Protein AF-A0A7V2V5U8-F1 (afdb_monomer_lite)

Secondary structure (DSSP, 8-state):
-HHHHTT-HHHHHHHHHHHHHHHHHHHT----TTHHHHHS-TTSS---SHHHHHHHHHHHHHHT-S-HHHHHHHHHHHHH-HHHHHHHHHHHHHHHHHHHHHHT-S-TT--TTHHHHHHHHHHHHHHHSSSHIIIIISHHHHIIIIIHHHHHHHHHHHHHHHHTTPPPTTTT-HHHHHHHHHHHHHHHTT-TTHHHHHHHHHHHHHHHHHHHHHHHHHHHH---

Radius of gyration: 20.43 Å; chains: 1; bounding box: 59×42×53 Å

Foldseek 3Di:
DVVVLVVPVLQVVLLVVLLVVQLVVLVVQDADDCLVVLCQFVPRHGDADPVSLVVRLVVCCVPPHQQSLLSSVSNVCSNVDSNVLSNVLSVLLSLQLVLVLLLPDLDPVPNPCSSVSSVVSSVCLVPPDPPCSQCRRHRSNVSLHSNLSSLLSVLCSQLSNLLSVHHRPPPPDPVVVVVSVVSLVSSCSHYVVSNVVSVVVSVVSVVSNVVVVVVVCDVVVDDD

Sequence (224 aa):
MIREFLKNKSIFFVLFCSFFIFLILNINTPIWSDDWAFHVSYKEKKINSIQEVFSSISYFYKNVNGRMVANFIVMIFVYLGKNLFNVFNAIMFVLLGLGVLFFSRDDVRQCKNDWVILVIIFAFLWFFVPVPNQTFFWQCGSVVYLWMATLGLFFLVPFKNLLIGKEILFQDSRVVRSLFLFFGILVGNSHEILAPFIVSFLFFVFIKKEEIYRVGLVLDFGVF

Structure (mmCIF, N/CA/C/O backbone):
data_AF-A0A7V2V5U8-F1
#
_entry.id   AF-A0A7V2V5U8-F1
#
loop_
_atom_site.group_PDB
_atom_site.id
_atom_site.type_symbol
_atom_site.label_atom_id
_atom_site.label_alt_id
_atom_site.label_comp_id
_atom_site.label_asym_id
_atom_site.label_entity_id
_atom_site.label_seq_id
_atom_site.pdbx_PDB_ins_code
_atom_site.Cartn_x
_atom_site.Cartn_y
_atom_site.Cartn_z
_atom_site.occupancy
_atom_site.B_iso_or_equiv
_atom_site.auth_seq_id
_atom_site.auth_comp_id
_atom_site.auth_asym_id
_atom_site.auth_atom_id
_atom_site.pdbx_PDB_model_num
ATOM 1 N N . MET A 1 1 ? -2.830 2.468 21.592 1.00 60.97 1 MET A N 1
ATOM 2 C CA . MET A 1 1 ? -3.046 2.298 20.139 1.00 60.97 1 MET A CA 1
ATOM 3 C C . MET A 1 1 ? -2.009 1.337 19.569 1.00 60.97 1 MET A C 1
ATOM 5 O O . MET A 1 1 ? -2.179 0.148 19.759 1.00 60.97 1 MET A O 1
ATOM 9 N N . ILE A 1 2 ? -0.887 1.806 19.013 1.00 62.44 2 ILE A N 1
ATOM 10 C CA . ILE A 1 2 ? 0.155 0.936 18.434 1.00 62.44 2 ILE A CA 1
ATOM 11 C C . ILE A 1 2 ? 0.812 0.029 19.496 1.00 62.44 2 ILE A C 1
ATOM 13 O O . ILE A 1 2 ? 1.088 -1.130 19.236 1.00 62.44 2 ILE A O 1
ATOM 17 N N . ARG A 1 3 ? 0.998 0.508 20.734 1.00 63.84 3 ARG A N 1
ATOM 18 C CA . ARG A 1 3 ? 1.728 -0.234 21.783 1.00 63.84 3 ARG A CA 1
ATOM 19 C C . ARG A 1 3 ? 1.121 -1.584 22.196 1.00 63.84 3 ARG A C 1
ATOM 21 O O . ARG A 1 3 ? 1.885 -2.465 22.563 1.00 63.84 3 ARG A O 1
ATOM 28 N N . GLU A 1 4 ? -0.202 -1.753 22.188 1.00 68.88 4 GLU A N 1
ATOM 29 C CA . GLU A 1 4 ? -0.834 -3.047 22.526 1.00 68.88 4 GLU A CA 1
ATOM 30 C C . GLU A 1 4 ? -0.784 -4.013 21.346 1.00 68.88 4 GLU A C 1
ATOM 32 O O . GLU A 1 4 ? -0.411 -5.171 21.516 1.00 68.88 4 GLU A O 1
ATOM 37 N N . PHE A 1 5 ? -1.044 -3.503 20.141 1.00 75.50 5 PHE A N 1
ATOM 38 C CA . PHE A 1 5 ? -0.848 -4.231 18.892 1.00 75.50 5 PHE A CA 1
ATOM 39 C C . PHE A 1 5 ? 0.594 -4.759 18.771 1.00 75.50 5 PHE A C 1
ATOM 41 O O . PHE A 1 5 ? 0.803 -5.944 18.527 1.00 75.50 5 PHE A O 1
ATOM 48 N N . LEU A 1 6 ? 1.593 -3.917 19.071 1.00 78.19 6 LEU A N 1
ATOM 49 C CA . LEU A 1 6 ? 3.013 -4.288 19.069 1.00 78.19 6 LEU A CA 1
ATOM 50 C C . LEU A 1 6 ? 3.397 -5.333 20.136 1.00 78.19 6 LEU A C 1
ATOM 52 O O . LEU A 1 6 ? 4.470 -5.922 20.044 1.00 78.19 6 LEU A O 1
ATOM 56 N N . LYS A 1 7 ? 2.559 -5.579 21.150 1.00 81.06 7 LYS A N 1
ATOM 57 C CA . LYS A 1 7 ? 2.813 -6.613 22.171 1.00 81.06 7 LYS A CA 1
ATOM 58 C C . LYS A 1 7 ? 2.240 -7.979 21.787 1.00 81.06 7 LYS A C 1
ATOM 60 O O . LYS A 1 7 ? 2.633 -8.984 22.383 1.00 81.06 7 LYS A O 1
ATOM 65 N N . ASN A 1 8 ? 1.320 -8.044 20.822 1.00 85.00 8 ASN A N 1
ATOM 66 C CA . ASN A 1 8 ? 0.641 -9.285 20.463 1.00 85.00 8 ASN A CA 1
ATOM 67 C C . ASN A 1 8 ? 1.498 -10.132 19.507 1.00 85.00 8 ASN A C 1
ATOM 69 O O . ASN A 1 8 ? 1.444 -9.979 18.288 1.00 85.00 8 ASN A O 1
ATOM 73 N N . LYS A 1 9 ? 2.275 -11.064 20.071 1.00 90.38 9 LYS A N 1
ATOM 74 C CA . LYS A 1 9 ? 3.163 -11.961 19.310 1.00 90.38 9 LYS A CA 1
ATOM 75 C C . LYS A 1 9 ? 2.430 -12.784 18.244 1.00 90.38 9 LYS A C 1
ATOM 77 O O . LYS A 1 9 ? 3.009 -13.039 17.194 1.00 90.38 9 LYS A O 1
ATOM 82 N N . SER A 1 10 ? 1.170 -13.157 18.477 1.00 92.50 10 SER A N 1
ATOM 83 C CA . SER A 1 10 ? 0.381 -13.942 17.518 1.00 92.50 10 SER A CA 1
ATOM 84 C C . SER A 1 10 ? 0.100 -13.163 16.236 1.00 92.5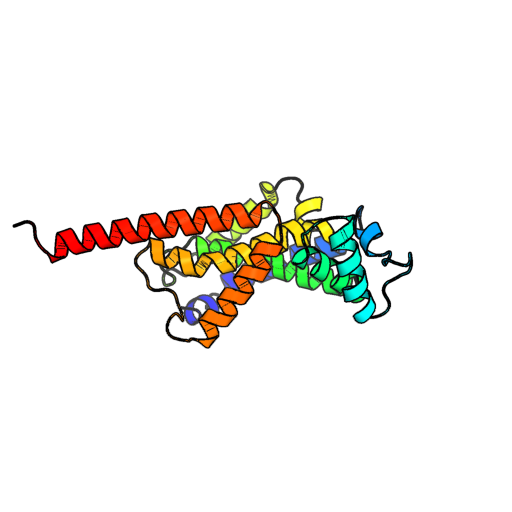0 10 SER A C 1
ATOM 86 O O . SER A 1 10 ? 0.143 -13.737 15.154 1.00 92.50 10 SER A O 1
ATOM 88 N N . ILE A 1 11 ? -0.123 -11.848 16.334 1.00 92.00 11 ILE A N 1
ATOM 89 C CA . ILE A 1 11 ? -0.276 -10.987 15.155 1.00 92.00 11 ILE A CA 1
ATOM 90 C C . ILE A 1 11 ? 1.007 -11.017 14.324 1.00 92.00 11 ILE A C 1
ATOM 92 O O . ILE A 1 11 ? 0.958 -11.318 13.136 1.00 92.00 11 ILE A O 1
ATOM 96 N N . PHE A 1 12 ? 2.161 -10.767 14.950 1.00 93.31 12 PHE A N 1
ATOM 97 C CA . PHE A 1 12 ? 3.446 -10.802 14.246 1.00 93.31 12 PHE A CA 1
ATOM 98 C C . PHE A 1 12 ? 3.730 -12.156 13.620 1.00 93.31 12 PHE A C 1
ATOM 100 O O . PHE A 1 12 ? 4.234 -12.199 12.505 1.00 93.31 12 PHE A O 1
ATOM 107 N N . PHE A 1 13 ? 3.376 -13.244 14.302 1.00 95.38 13 PHE A N 1
ATOM 108 C CA . PHE A 1 13 ? 3.515 -14.586 13.758 1.00 95.38 13 PHE A CA 1
ATOM 109 C C . PHE A 1 13 ? 2.685 -14.767 12.479 1.00 95.38 13 PHE A C 1
ATOM 111 O O . PHE A 1 13 ? 3.229 -15.186 11.462 1.00 95.38 13 PHE A O 1
ATOM 118 N N . VAL A 1 14 ? 1.407 -14.369 12.481 1.00 96.38 14 VAL A N 1
ATOM 119 C CA . VAL A 1 14 ? 0.544 -14.447 11.286 1.00 96.38 14 VAL A CA 1
ATOM 120 C C . VAL A 1 14 ? 1.080 -13.577 10.145 1.00 96.38 14 VAL A C 1
ATOM 122 O O . VAL A 1 14 ? 1.138 -14.038 9.004 1.00 96.38 14 VAL A O 1
ATOM 125 N N . LEU A 1 15 ? 1.511 -12.343 10.433 1.00 96.56 15 LEU A N 1
ATOM 126 C CA . LEU A 1 15 ? 2.090 -11.443 9.426 1.00 96.56 15 LEU A CA 1
ATOM 127 C C . LEU A 1 15 ? 3.392 -12.013 8.850 1.00 96.56 15 LEU A C 1
ATOM 129 O O . LEU A 1 15 ? 3.588 -11.975 7.639 1.00 96.56 15 LEU A O 1
ATOM 133 N N . PHE A 1 16 ? 4.252 -12.575 9.702 1.00 97.44 16 PHE A N 1
ATOM 134 C CA . PHE A 1 16 ? 5.502 -13.217 9.308 1.00 97.44 16 PHE A CA 1
ATOM 135 C C . PHE A 1 16 ? 5.235 -14.435 8.418 1.00 97.44 16 PHE A C 1
ATOM 137 O O . PHE A 1 16 ? 5.773 -14.517 7.318 1.00 97.44 16 PHE A O 1
ATOM 144 N N . CYS A 1 17 ? 4.356 -15.351 8.828 1.00 97.75 17 CYS A N 1
ATOM 145 C CA . CYS A 1 17 ? 3.990 -16.504 8.005 1.00 97.75 17 CYS A CA 1
ATOM 146 C C . CYS A 1 17 ? 3.415 -16.072 6.650 1.00 97.75 17 CYS A C 1
ATOM 148 O O . CYS A 1 17 ? 3.850 -16.576 5.617 1.00 97.75 17 CYS A O 1
ATOM 150 N N . SER A 1 18 ? 2.498 -15.100 6.643 1.00 97.56 18 SER A N 1
ATOM 151 C CA . SER A 1 18 ? 1.889 -14.580 5.411 1.00 97.56 18 SER A CA 1
ATOM 152 C C . SER A 1 18 ? 2.932 -13.940 4.492 1.00 97.56 18 SER A C 1
ATOM 154 O O . SER A 1 18 ? 2.923 -14.192 3.290 1.00 97.56 18 SER A O 1
ATOM 156 N N . PHE A 1 19 ? 3.874 -13.179 5.060 1.00 98.31 19 PHE A N 1
ATOM 157 C CA . PHE A 1 19 ? 4.999 -12.597 4.332 1.00 98.31 19 PHE A CA 1
ATOM 158 C C . PHE A 1 19 ? 5.840 -13.669 3.635 1.00 98.31 19 PHE A C 1
ATOM 160 O O . PHE A 1 19 ? 6.073 -13.577 2.433 1.00 98.31 19 PHE A O 1
ATOM 167 N N . PHE A 1 20 ? 6.290 -14.689 4.372 1.00 98.19 20 PHE A N 1
ATOM 168 C CA . PHE A 1 20 ? 7.193 -15.705 3.828 1.00 98.19 20 PHE A CA 1
ATOM 169 C C . PHE A 1 20 ? 6.505 -16.627 2.823 1.00 98.19 20 PHE A C 1
ATOM 171 O O . PHE A 1 20 ? 7.094 -16.917 1.783 1.00 98.19 20 PHE A O 1
ATOM 178 N N . ILE A 1 21 ? 5.258 -17.037 3.079 1.00 97.19 21 ILE A N 1
ATOM 179 C CA . ILE A 1 21 ? 4.473 -17.831 2.122 1.00 97.19 21 ILE A CA 1
ATOM 180 C C . ILE A 1 21 ? 4.315 -17.053 0.812 1.00 97.19 21 ILE A C 1
ATOM 182 O O . ILE A 1 21 ? 4.621 -17.577 -0.261 1.00 97.19 21 ILE A O 1
ATOM 186 N N . PHE A 1 22 ? 3.908 -15.784 0.896 1.00 97.81 22 PHE A N 1
ATOM 187 C CA . PHE A 1 22 ? 3.761 -14.931 -0.279 1.00 97.81 22 PHE A CA 1
ATOM 188 C C . PHE A 1 22 ? 5.096 -14.718 -1.001 1.00 97.81 22 PHE A C 1
ATOM 190 O O . PHE A 1 22 ? 5.157 -14.821 -2.224 1.00 97.81 22 PHE A O 1
ATOM 197 N N . LEU A 1 23 ? 6.175 -14.446 -0.260 1.00 97.94 23 LEU A N 1
ATOM 198 C CA . LEU A 1 23 ? 7.504 -14.215 -0.822 1.00 97.94 23 LEU A CA 1
ATOM 199 C C . LEU A 1 23 ? 8.003 -15.430 -1.608 1.00 97.94 23 LEU A C 1
ATOM 201 O O . LEU A 1 23 ? 8.475 -15.264 -2.730 1.00 97.94 23 LEU A O 1
ATOM 205 N N . ILE A 1 24 ? 7.870 -16.638 -1.052 1.00 97.44 24 ILE A N 1
ATOM 206 C CA . ILE A 1 24 ? 8.278 -17.880 -1.723 1.00 97.44 24 ILE A CA 1
ATOM 207 C C . ILE A 1 24 ? 7.523 -18.034 -3.045 1.00 97.44 24 ILE A C 1
ATOM 209 O O . ILE A 1 24 ? 8.135 -18.291 -4.079 1.00 97.44 24 ILE A O 1
ATOM 213 N N . LEU A 1 25 ? 6.207 -17.832 -3.045 1.00 95.25 25 LEU A N 1
ATOM 214 C CA . LEU A 1 25 ? 5.395 -17.970 -4.256 1.00 95.25 25 LEU A CA 1
ATOM 215 C C . LEU A 1 25 ? 5.710 -16.888 -5.295 1.00 95.25 25 LEU A C 1
ATOM 217 O O . LEU A 1 25 ? 5.829 -17.177 -6.485 1.00 95.25 25 LEU A O 1
ATOM 221 N N . ASN A 1 26 ? 5.936 -15.657 -4.844 1.00 96.12 26 ASN A N 1
ATOM 222 C CA . ASN A 1 26 ? 6.277 -14.545 -5.719 1.00 96.12 26 ASN A CA 1
ATOM 223 C C . ASN A 1 26 ? 7.681 -14.692 -6.341 1.00 96.12 26 ASN A C 1
ATOM 225 O O . ASN A 1 26 ? 7.870 -14.352 -7.507 1.00 96.12 26 ASN A O 1
ATOM 229 N N . ILE A 1 27 ? 8.656 -15.253 -5.611 1.00 95.88 27 ILE A N 1
ATOM 230 C CA . ILE A 1 27 ? 9.983 -15.601 -6.160 1.00 95.88 27 ILE A CA 1
ATOM 231 C C . ILE A 1 27 ? 9.866 -16.655 -7.262 1.00 95.88 27 ILE A C 1
ATOM 233 O O . ILE A 1 27 ? 10.555 -16.555 -8.274 1.00 95.88 27 ILE A O 1
ATOM 237 N N . ASN A 1 28 ? 8.969 -17.625 -7.092 1.00 93.62 28 ASN A N 1
ATOM 238 C CA . ASN A 1 28 ? 8.706 -18.659 -8.092 1.00 93.62 28 ASN A CA 1
ATOM 239 C C . ASN A 1 28 ? 7.834 -18.175 -9.263 1.00 93.62 28 ASN A C 1
ATOM 241 O O . ASN A 1 28 ? 7.548 -18.955 -10.170 1.00 93.62 28 ASN A O 1
ATOM 245 N N . THR A 1 29 ? 7.417 -16.905 -9.272 1.00 90.69 29 THR A N 1
ATOM 246 C CA . THR A 1 29 ? 6.643 -16.332 -10.374 1.00 90.69 29 THR A CA 1
ATOM 247 C C . THR A 1 29 ? 7.573 -15.607 -11.353 1.00 90.69 29 THR A C 1
ATOM 249 O O . THR A 1 29 ? 8.176 -14.590 -10.986 1.00 90.69 29 THR A O 1
ATOM 252 N N . PRO A 1 30 ? 7.699 -16.096 -12.601 1.00 86.19 30 PRO A N 1
ATOM 253 C CA . PRO A 1 30 ? 8.536 -15.459 -13.607 1.00 86.19 30 PRO A CA 1
ATOM 254 C C . PRO A 1 30 ? 7.929 -14.139 -14.100 1.00 86.19 30 PRO A C 1
ATOM 256 O O . PRO A 1 30 ? 6.765 -13.823 -13.861 1.00 86.19 30 PRO A O 1
ATOM 259 N N . ILE A 1 31 ? 8.747 -13.374 -14.817 1.00 82.44 31 ILE A N 1
ATOM 260 C CA . ILE A 1 31 ? 8.323 -12.184 -15.565 1.00 82.44 31 ILE A CA 1
ATOM 261 C C . ILE A 1 31 ? 7.290 -12.605 -16.621 1.00 82.44 31 ILE A C 1
ATOM 263 O O . ILE A 1 31 ? 7.490 -13.612 -17.307 1.00 82.44 31 ILE A O 1
ATOM 267 N N . TRP A 1 32 ? 6.194 -11.850 -16.755 1.00 78.31 32 TRP A N 1
ATOM 268 C CA . TRP A 1 32 ? 5.052 -12.250 -17.587 1.00 78.31 32 TRP A CA 1
ATOM 269 C C . TRP A 1 32 ? 4.455 -11.083 -18.391 1.00 78.31 32 TRP A C 1
ATOM 271 O O . TRP A 1 32 ? 4.445 -9.946 -17.925 1.00 78.31 32 TRP A O 1
ATOM 281 N N . SER A 1 33 ? 3.913 -11.383 -19.582 1.00 79.06 33 SER A N 1
ATOM 282 C CA . SER A 1 33 ? 3.161 -10.469 -20.469 1.00 79.06 33 SER A CA 1
ATOM 283 C C . SER A 1 33 ? 3.744 -9.054 -20.527 1.00 79.06 33 SER A C 1
ATOM 285 O O . SER A 1 33 ? 4.840 -8.863 -21.054 1.00 79.06 33 SER A O 1
ATOM 287 N N . ASP A 1 34 ? 3.042 -8.073 -19.956 1.00 76.31 34 ASP A N 1
ATOM 288 C CA . ASP A 1 34 ? 3.346 -6.652 -20.118 1.00 76.31 34 ASP A CA 1
ATOM 289 C C . ASP A 1 34 ? 4.642 -6.261 -19.408 1.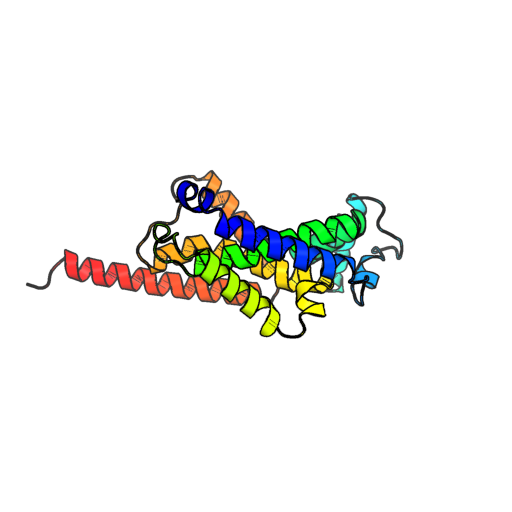00 76.31 34 ASP A C 1
ATOM 291 O O . ASP A 1 34 ? 5.241 -5.248 -19.758 1.00 76.31 34 ASP A O 1
ATOM 295 N N . ASP A 1 35 ? 5.141 -7.081 -18.475 1.00 77.94 35 ASP A N 1
ATOM 296 C CA . ASP A 1 35 ? 6.450 -6.852 -17.858 1.00 77.94 35 ASP A CA 1
ATOM 297 C C . ASP A 1 35 ? 7.560 -6.806 -18.928 1.00 77.94 35 ASP A C 1
ATOM 299 O O . ASP A 1 35 ? 8.529 -6.057 -18.787 1.00 77.94 35 ASP A O 1
ATOM 303 N N . TRP A 1 36 ? 7.399 -7.539 -20.039 1.00 75.31 36 TRP A N 1
ATOM 304 C CA . TRP A 1 36 ? 8.303 -7.455 -21.189 1.00 75.31 36 TRP A CA 1
ATOM 305 C C . TRP A 1 36 ? 8.245 -6.092 -21.874 1.00 75.31 36 TRP A C 1
ATOM 307 O O . TRP A 1 36 ? 9.291 -5.545 -22.218 1.00 75.31 36 TRP A O 1
ATOM 317 N N . ALA A 1 37 ? 7.051 -5.511 -22.012 1.00 73.00 37 ALA A N 1
ATOM 318 C CA . ALA A 1 37 ? 6.887 -4.172 -22.569 1.00 73.00 37 ALA A CA 1
ATOM 319 C C . ALA A 1 37 ? 7.533 -3.102 -21.673 1.00 73.00 37 ALA A C 1
ATOM 321 O O . ALA A 1 37 ? 8.084 -2.134 -22.186 1.00 73.00 37 ALA A O 1
ATOM 322 N N . PHE A 1 38 ? 7.542 -3.291 -20.348 1.00 71.06 38 PHE A N 1
ATOM 323 C CA . PHE A 1 38 ? 8.242 -2.394 -19.419 1.00 71.06 38 PHE A CA 1
ATOM 324 C C . PHE A 1 38 ? 9.764 -2.613 -19.369 1.00 71.06 38 PHE A C 1
ATOM 326 O O . PHE A 1 38 ? 10.504 -1.682 -19.043 1.00 71.06 38 PHE A O 1
ATOM 333 N N . HIS A 1 39 ? 10.258 -3.813 -19.689 1.00 66.88 39 HIS A N 1
ATOM 334 C CA . HIS A 1 39 ? 11.698 -4.094 -19.791 1.00 66.88 39 HIS A CA 1
ATOM 335 C C . HIS A 1 39 ? 12.375 -3.429 -20.992 1.00 66.88 39 HIS A C 1
ATOM 337 O O . HIS A 1 39 ? 13.604 -3.291 -21.020 1.00 66.88 39 HIS A O 1
ATOM 343 N N . VAL A 1 40 ? 11.571 -2.991 -21.951 1.00 60.84 40 VAL A N 1
ATOM 344 C CA . VAL A 1 40 ? 11.988 -2.303 -23.159 1.00 60.84 40 VAL A CA 1
ATOM 345 C C . VAL A 1 40 ? 11.696 -0.810 -22.961 1.00 60.84 40 VAL A C 1
ATOM 347 O O . VAL A 1 40 ? 10.548 -0.388 -22.885 1.00 60.84 40 VAL A O 1
ATOM 350 N N . SER A 1 41 ? 12.738 0.013 -22.806 1.00 59.59 41 SER A N 1
ATOM 351 C CA . SER A 1 41 ? 12.578 1.473 -22.682 1.00 59.59 41 SER A CA 1
ATOM 352 C C . SER A 1 41 ? 11.939 2.077 -23.937 1.00 59.59 41 SER A C 1
ATOM 354 O O . SER A 1 41 ? 11.877 1.433 -24.983 1.00 59.59 41 SER A O 1
ATOM 356 N N . TYR A 1 42 ? 11.593 3.370 -23.884 1.00 58.44 42 TYR A N 1
ATOM 357 C CA . TYR A 1 42 ? 11.185 4.156 -25.064 1.00 58.44 42 TYR A CA 1
ATOM 358 C C . TYR A 1 42 ? 12.126 4.003 -26.283 1.00 58.44 42 TYR A C 1
ATOM 360 O O . TYR A 1 42 ? 11.723 4.249 -27.414 1.00 58.44 42 TYR A O 1
ATOM 368 N N . LYS A 1 43 ? 13.387 3.604 -26.066 1.00 58.41 43 LYS A N 1
ATOM 369 C CA . LYS A 1 43 ? 14.400 3.406 -27.114 1.00 58.41 43 LYS A CA 1
ATOM 370 C C . LYS A 1 43 ? 14.624 1.940 -27.498 1.00 58.41 43 LYS A C 1
ATOM 372 O O . LYS A 1 43 ? 15.690 1.617 -28.016 1.00 58.41 43 LYS A O 1
ATOM 377 N N . GLU A 1 44 ? 13.699 1.053 -27.163 1.00 64.44 44 GLU A N 1
ATOM 378 C CA . GLU A 1 44 ? 13.811 -0.390 -27.397 1.00 64.44 44 GLU A CA 1
ATOM 379 C C . GLU A 1 44 ? 15.006 -1.074 -26.699 1.00 64.44 44 GLU A C 1
ATOM 381 O O . GLU A 1 44 ? 15.489 -2.130 -27.103 1.00 64.44 44 GLU A O 1
ATOM 386 N N . LYS A 1 45 ? 15.517 -0.466 -25.622 1.00 65.88 45 LYS A N 1
ATOM 387 C CA . LYS A 1 45 ? 16.690 -0.949 -24.868 1.00 65.88 45 LYS A CA 1
ATOM 388 C C . LYS A 1 45 ? 16.379 -1.101 -23.389 1.00 65.88 45 LYS A C 1
ATOM 390 O O . LYS A 1 45 ? 15.525 -0.390 -22.870 1.00 65.88 45 LYS A O 1
ATOM 395 N N . LYS A 1 46 ? 17.110 -1.971 -22.691 1.00 72.81 46 LYS A N 1
ATOM 396 C CA . LYS A 1 46 ? 17.012 -2.106 -21.232 1.00 72.81 46 LYS A CA 1
ATOM 397 C C . LYS A 1 46 ? 17.269 -0.757 -20.546 1.00 72.81 46 LYS A C 1
ATOM 399 O O . LYS A 1 46 ? 18.205 -0.054 -20.921 1.00 72.81 46 LYS A O 1
ATOM 404 N N . ILE A 1 47 ? 16.448 -0.423 -19.549 1.00 77.62 47 ILE A N 1
ATOM 405 C CA . ILE A 1 47 ? 16.616 0.774 -18.715 1.00 77.62 47 ILE A CA 1
ATOM 406 C C . ILE A 1 47 ? 17.904 0.625 -17.897 1.00 77.62 47 ILE A C 1
ATOM 408 O O . ILE A 1 47 ? 18.009 -0.286 -17.073 1.00 77.62 47 ILE A O 1
ATOM 412 N N . ASN A 1 48 ? 18.864 1.524 -18.108 1.00 78.88 48 ASN A N 1
ATOM 413 C CA . ASN A 1 48 ? 20.172 1.488 -17.443 1.00 78.88 48 ASN A CA 1
ATOM 414 C C . ASN A 1 48 ? 20.370 2.639 -16.449 1.00 78.88 48 ASN A C 1
ATOM 416 O O . ASN A 1 48 ? 21.350 2.645 -15.707 1.00 78.88 48 ASN A O 1
ATOM 420 N N . SER A 1 49 ? 19.461 3.618 -16.417 1.00 83.50 49 SER A N 1
ATOM 421 C CA . SER A 1 49 ? 19.541 4.746 -15.486 1.00 83.50 49 SER A CA 1
ATOM 422 C C . SER A 1 49 ? 18.173 5.211 -14.990 1.00 83.50 49 SER A C 1
ATOM 424 O O . SER A 1 49 ? 17.149 5.047 -15.652 1.00 83.50 49 SER A O 1
ATOM 426 N N . ILE A 1 50 ? 18.162 5.879 -13.834 1.00 84.12 50 ILE A N 1
ATOM 427 C CA . ILE A 1 50 ? 16.944 6.478 -13.273 1.00 84.12 50 ILE A CA 1
ATOM 428 C C . ILE A 1 50 ? 16.372 7.597 -14.163 1.00 84.12 50 ILE A C 1
ATOM 430 O O . ILE A 1 50 ? 15.164 7.798 -14.214 1.00 84.12 50 ILE A O 1
ATOM 434 N N . GLN A 1 51 ? 17.211 8.307 -14.922 1.00 84.62 51 GLN A N 1
ATOM 435 C CA . GLN A 1 51 ? 16.746 9.339 -15.853 1.00 84.62 51 GLN A CA 1
ATOM 436 C C . GLN A 1 51 ? 15.951 8.735 -17.022 1.00 84.62 51 GLN A C 1
ATOM 438 O O . GLN A 1 51 ? 14.961 9.315 -17.482 1.00 84.62 51 GLN A O 1
ATOM 443 N N . GLU A 1 52 ? 16.348 7.544 -17.475 1.00 83.00 52 GLU A N 1
ATOM 444 C CA . GLU A 1 52 ? 15.607 6.785 -18.484 1.00 83.00 52 GLU A CA 1
ATOM 445 C C . GLU A 1 52 ? 14.257 6.289 -17.961 1.00 83.00 52 GLU A C 1
ATOM 447 O O . GLU A 1 52 ? 13.312 6.226 -18.748 1.00 83.00 52 GLU A O 1
ATOM 452 N N . VAL A 1 53 ? 14.123 6.025 -16.653 1.00 85.31 53 VAL A N 1
ATOM 453 C CA . VAL A 1 53 ? 12.820 5.737 -16.024 1.00 85.31 53 VAL A CA 1
ATOM 454 C C . VAL A 1 53 ? 11.872 6.921 -16.223 1.00 85.31 53 VAL A C 1
ATOM 456 O O . VAL A 1 53 ? 10.797 6.753 -16.792 1.00 85.31 53 VAL A O 1
ATOM 459 N N . PHE A 1 54 ? 12.282 8.141 -15.858 1.00 86.00 54 PHE A N 1
ATOM 460 C CA . PHE A 1 54 ? 11.429 9.329 -16.015 1.00 86.00 54 PHE A CA 1
ATOM 461 C C . PHE A 1 54 ? 11.054 9.611 -17.476 1.00 86.00 54 PHE A C 1
ATOM 463 O O . PHE A 1 54 ? 9.904 9.941 -17.775 1.00 86.00 54 PHE A O 1
ATOM 470 N N . SER A 1 55 ? 12.006 9.440 -18.395 1.00 85.38 55 SER A N 1
ATOM 471 C CA . SER A 1 55 ? 11.760 9.629 -19.829 1.00 85.38 55 SER A CA 1
ATOM 472 C C . SER A 1 55 ? 10.790 8.577 -20.383 1.00 85.38 55 SER A C 1
ATOM 474 O O . SER A 1 55 ? 9.883 8.911 -21.146 1.00 85.38 55 SER A O 1
ATOM 476 N N . SER A 1 56 ? 10.925 7.319 -19.952 1.00 84.38 56 SER A N 1
ATOM 477 C CA . SER A 1 56 ? 10.044 6.220 -20.368 1.00 84.38 56 SER A CA 1
ATOM 478 C C . SER A 1 56 ? 8.626 6.394 -19.828 1.00 84.38 56 SER A C 1
ATOM 480 O O . SER A 1 56 ? 7.668 6.164 -20.557 1.00 84.38 56 SER A O 1
ATOM 482 N N . ILE A 1 57 ? 8.464 6.894 -18.602 1.00 87.19 57 ILE A N 1
ATOM 483 C CA . ILE A 1 57 ? 7.140 7.199 -18.038 1.00 87.19 57 ILE A CA 1
ATOM 484 C C . ILE A 1 57 ? 6.446 8.301 -18.832 1.00 87.19 57 ILE A C 1
ATOM 486 O O . ILE A 1 57 ? 5.261 8.179 -19.129 1.00 87.19 57 ILE A O 1
ATOM 490 N N . SER A 1 58 ? 7.173 9.354 -19.220 1.00 86.75 58 SER A N 1
ATOM 491 C CA . SER A 1 58 ? 6.607 10.419 -20.057 1.00 86.75 58 SER A CA 1
ATOM 492 C C . SER A 1 58 ? 6.104 9.882 -21.400 1.00 86.75 58 SER A C 1
ATOM 494 O O . SER A 1 58 ? 5.051 10.302 -21.882 1.00 86.75 58 SER A O 1
ATOM 496 N N . TYR A 1 59 ? 6.824 8.924 -21.989 1.00 86.06 59 TYR A N 1
ATOM 497 C CA . TYR A 1 59 ? 6.371 8.239 -23.193 1.00 86.06 59 TYR A CA 1
ATOM 498 C C . TYR A 1 59 ? 5.133 7.369 -22.938 1.00 86.06 59 TYR A C 1
ATOM 500 O O . TYR A 1 59 ? 4.137 7.517 -23.647 1.00 86.06 59 TYR A O 1
ATOM 508 N N . PHE A 1 60 ? 5.160 6.509 -21.916 1.00 84.81 60 PHE A N 1
ATOM 509 C CA . PHE A 1 60 ? 4.036 5.632 -21.570 1.00 84.81 60 PHE A CA 1
ATOM 510 C C . PHE A 1 60 ? 2.757 6.420 -21.268 1.00 84.81 60 PHE A C 1
ATOM 512 O O . PHE A 1 60 ? 1.680 6.018 -21.700 1.00 84.81 60 PHE A O 1
ATOM 519 N N . TYR A 1 61 ? 2.880 7.575 -20.612 1.00 86.94 61 TYR A N 1
ATOM 520 C CA . TYR A 1 61 ? 1.760 8.481 -20.357 1.00 86.94 61 TYR A CA 1
ATOM 521 C C . TYR A 1 61 ? 1.050 8.928 -21.633 1.00 86.94 61 TYR A C 1
ATOM 523 O O . TYR A 1 61 ? -0.175 8.982 -21.691 1.00 86.94 61 TYR A O 1
ATOM 531 N N . LYS A 1 62 ? 1.835 9.275 -22.657 1.00 87.44 62 LYS A N 1
ATOM 532 C CA . LYS A 1 62 ? 1.321 9.827 -23.914 1.00 87.44 62 LYS A CA 1
ATOM 533 C C . LYS A 1 62 ? 0.780 8.756 -24.857 1.00 87.44 62 LYS A C 1
ATOM 535 O O . LYS A 1 62 ? -0.051 9.082 -25.694 1.00 87.44 62 LYS A O 1
ATOM 540 N N . ASN A 1 63 ? 1.273 7.521 -24.752 1.00 84.44 63 ASN A N 1
ATOM 541 C CA . ASN A 1 63 ? 1.055 6.495 -25.777 1.00 84.44 63 ASN A CA 1
ATOM 542 C C . ASN A 1 63 ? 0.314 5.249 -25.277 1.00 84.44 63 ASN A C 1
ATOM 544 O O . ASN A 1 63 ? -0.209 4.509 -26.102 1.00 84.44 63 ASN A O 1
ATOM 548 N N . VAL A 1 64 ? 0.270 4.996 -23.963 1.00 83.19 64 VAL A N 1
ATOM 549 C CA . VAL A 1 64 ? -0.285 3.751 -23.405 1.00 83.19 64 VAL A CA 1
ATOM 550 C C . VAL A 1 64 ? -1.446 4.033 -22.455 1.00 83.19 64 VAL A C 1
ATOM 552 O O . VAL A 1 64 ? -2.580 3.673 -22.754 1.00 83.19 64 VAL A O 1
ATOM 555 N N . ASN A 1 65 ? -1.191 4.648 -21.295 1.00 86.25 65 ASN A N 1
ATOM 556 C CA . ASN A 1 65 ? -2.233 4.951 -20.309 1.00 86.25 65 ASN A CA 1
ATOM 557 C C . ASN A 1 65 ? -1.789 6.021 -19.296 1.00 86.25 65 ASN A C 1
ATOM 559 O O . ASN A 1 65 ? -0.604 6.308 -19.138 1.00 86.25 65 ASN A O 1
ATOM 563 N N . GLY A 1 66 ? -2.758 6.574 -18.560 1.00 85.25 66 GLY A N 1
ATOM 564 C CA . GLY A 1 66 ? -2.546 7.645 -17.581 1.00 85.25 66 GLY A CA 1
ATOM 565 C C . GLY A 1 66 ? -2.132 7.210 -16.167 1.00 85.25 66 GLY A C 1
ATOM 566 O O . GLY A 1 66 ? -2.081 8.067 -15.283 1.00 85.25 66 GLY A O 1
ATOM 567 N N . ARG A 1 67 ? -1.860 5.918 -15.917 1.00 89.12 67 ARG A N 1
ATOM 568 C CA . ARG A 1 67 ? -1.577 5.353 -14.578 1.00 89.12 67 ARG A CA 1
ATOM 569 C C . ARG A 1 67 ? -0.136 5.630 -14.131 1.00 89.12 67 ARG A C 1
ATOM 571 O O . ARG A 1 67 ? 0.659 4.704 -13.955 1.00 89.12 67 ARG A O 1
ATOM 578 N N . MET A 1 68 ? 0.248 6.900 -13.984 1.00 90.19 68 MET A N 1
ATOM 579 C CA . MET A 1 68 ? 1.666 7.258 -13.820 1.00 90.19 68 MET A CA 1
ATOM 580 C C . MET A 1 68 ? 2.285 6.657 -12.570 1.00 90.19 68 MET A C 1
ATOM 582 O O . MET A 1 68 ? 3.430 6.223 -12.627 1.00 90.19 68 MET A O 1
ATOM 586 N N . VAL A 1 69 ? 1.554 6.624 -11.453 1.00 92.38 69 VAL A N 1
ATOM 587 C CA . VAL A 1 69 ? 2.108 6.131 -10.184 1.00 92.38 69 VAL A CA 1
ATOM 588 C C . VAL A 1 69 ? 2.391 4.634 -10.256 1.00 92.38 69 VAL A C 1
ATOM 590 O O . VAL A 1 69 ? 3.484 4.204 -9.888 1.00 92.38 69 VAL A O 1
ATOM 593 N N . ALA A 1 70 ? 1.457 3.850 -10.801 1.00 92.75 70 ALA A N 1
ATOM 594 C CA . ALA A 1 70 ? 1.665 2.423 -11.016 1.00 92.75 70 ALA A CA 1
ATOM 595 C C . ALA A 1 70 ? 2.809 2.178 -12.016 1.00 92.75 70 ALA A C 1
ATOM 597 O O . ALA A 1 70 ? 3.750 1.449 -11.704 1.00 92.75 70 ALA A O 1
ATOM 598 N N . ASN A 1 71 ? 2.793 2.854 -13.169 1.00 90.81 71 ASN A N 1
ATOM 599 C CA . ASN A 1 71 ? 3.832 2.711 -14.194 1.00 90.81 71 ASN A CA 1
ATOM 600 C C . ASN A 1 71 ? 5.224 3.099 -13.663 1.00 90.81 71 ASN A C 1
ATOM 602 O O . ASN A 1 71 ? 6.206 2.413 -13.945 1.00 90.81 71 ASN A O 1
ATOM 606 N N . PHE A 1 72 ? 5.319 4.158 -12.852 1.00 91.38 72 PHE A N 1
ATOM 607 C CA . PHE A 1 72 ? 6.565 4.580 -12.208 1.00 91.38 72 PHE A CA 1
ATOM 608 C C . PHE A 1 72 ? 7.128 3.492 -11.295 1.00 91.38 72 PHE A C 1
ATOM 610 O O . PHE A 1 72 ? 8.310 3.162 -11.393 1.00 91.38 72 PHE A O 1
ATOM 617 N N . ILE A 1 73 ? 6.285 2.894 -10.450 1.00 93.56 73 ILE A N 1
ATOM 618 C CA . ILE A 1 73 ? 6.699 1.812 -9.550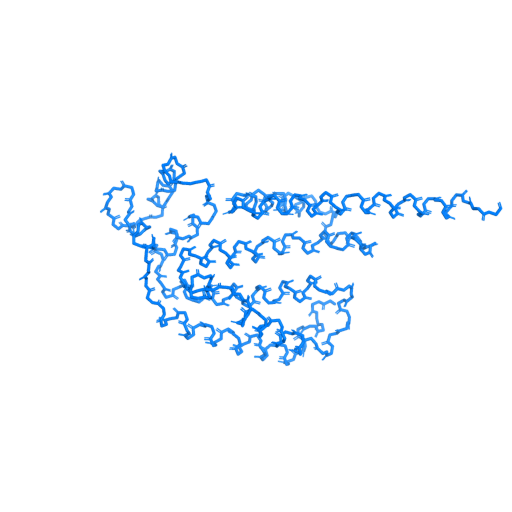 1.00 93.56 73 ILE A CA 1
ATOM 619 C C . ILE A 1 73 ? 7.154 0.589 -10.356 1.00 93.56 73 ILE A C 1
ATOM 621 O O . ILE A 1 73 ? 8.227 0.052 -10.077 1.00 93.56 73 ILE A O 1
ATOM 625 N N . VAL A 1 74 ? 6.400 0.182 -11.385 1.00 92.06 74 VAL A N 1
ATOM 626 C CA . VAL A 1 74 ? 6.786 -0.941 -12.259 1.00 92.06 74 VAL A CA 1
ATOM 627 C C . VAL A 1 74 ? 8.159 -0.694 -12.885 1.00 92.06 74 VAL A C 1
ATOM 629 O O . VAL A 1 74 ? 9.028 -1.561 -12.797 1.00 92.06 74 VAL A O 1
ATOM 632 N N . MET A 1 75 ? 8.392 0.491 -13.459 1.00 89.38 75 MET A N 1
ATOM 633 C CA . MET A 1 75 ? 9.666 0.818 -14.111 1.00 89.38 75 MET A CA 1
ATOM 634 C C . MET A 1 75 ? 10.837 0.928 -13.129 1.00 8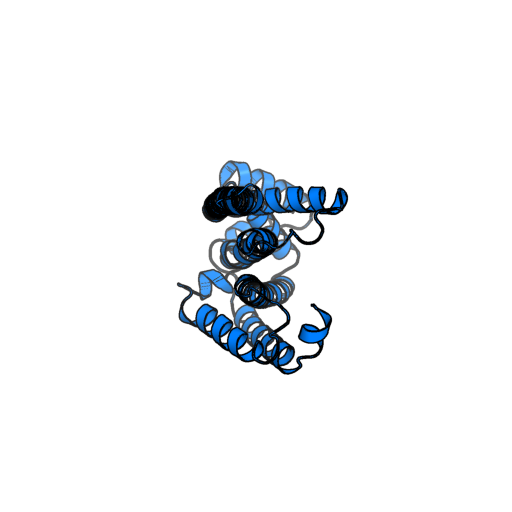9.38 75 MET A C 1
ATOM 636 O O . MET A 1 75 ? 11.954 0.523 -13.460 1.00 89.38 75 MET A O 1
ATOM 640 N N . ILE A 1 76 ? 10.599 1.411 -11.906 1.00 91.44 76 ILE A N 1
ATOM 641 C CA . ILE A 1 76 ? 11.611 1.375 -10.844 1.00 91.44 76 ILE A CA 1
ATOM 642 C C . ILE A 1 76 ? 12.022 -0.063 -10.544 1.00 91.44 76 ILE A C 1
ATOM 644 O O . ILE A 1 76 ? 13.214 -0.341 -10.449 1.00 91.44 76 ILE A O 1
ATOM 648 N N . PHE A 1 77 ? 11.074 -0.991 -10.419 1.00 91.81 77 PHE A N 1
ATOM 649 C CA . PHE A 1 77 ? 11.397 -2.385 -10.112 1.00 91.81 77 PHE A CA 1
ATOM 650 C C . PHE A 1 77 ? 11.942 -3.170 -11.303 1.00 91.81 77 PHE A C 1
ATOM 652 O O . PHE A 1 77 ? 12.715 -4.106 -11.110 1.00 91.81 77 PHE A O 1
ATOM 659 N N . VAL A 1 78 ? 11.638 -2.748 -12.529 1.00 88.00 78 VAL A N 1
ATOM 660 C CA . VAL A 1 78 ? 12.369 -3.188 -13.724 1.00 88.00 78 VAL A CA 1
ATOM 661 C C . VAL A 1 78 ? 13.850 -2.806 -13.630 1.00 88.00 78 VAL A C 1
ATOM 663 O O . VAL A 1 78 ? 14.707 -3.638 -13.928 1.00 88.00 78 VAL A O 1
ATOM 666 N N . TYR A 1 79 ? 14.155 -1.579 -13.194 1.00 87.88 79 TYR A N 1
ATOM 667 C CA . TYR A 1 79 ? 15.530 -1.103 -13.018 1.00 87.88 79 TYR A CA 1
ATOM 668 C C . TYR A 1 79 ? 16.241 -1.769 -11.825 1.00 87.88 79 TYR A C 1
ATOM 670 O O . TYR A 1 79 ? 17.365 -2.248 -11.963 1.00 87.88 79 TYR A O 1
ATOM 678 N N . LEU A 1 80 ? 15.584 -1.840 -10.663 1.00 90.62 80 LEU A N 1
ATOM 679 C CA . LEU A 1 80 ? 16.136 -2.412 -9.426 1.00 90.62 80 LEU A CA 1
ATOM 680 C C . LEU A 1 80 ? 16.213 -3.949 -9.442 1.00 90.62 80 LEU A C 1
ATOM 682 O O . LEU A 1 80 ? 17.015 -4.539 -8.719 1.00 90.62 80 LEU A O 1
ATOM 686 N N . GLY A 1 81 ? 15.388 -4.599 -10.263 1.00 90.31 81 GLY A N 1
ATOM 687 C CA . GLY A 1 81 ? 15.360 -6.043 -10.452 1.00 90.31 81 GLY A CA 1
ATOM 688 C C . GLY A 1 81 ? 14.282 -6.779 -9.648 1.00 90.31 81 GLY A C 1
ATOM 689 O O . GLY A 1 81 ? 13.826 -6.358 -8.580 1.00 90.31 81 GLY A O 1
ATOM 690 N N . LYS A 1 82 ? 13.919 -7.960 -10.166 1.00 90.56 82 LYS A N 1
ATOM 691 C CA . LYS A 1 82 ? 12.826 -8.814 -9.670 1.00 90.56 82 LYS A CA 1
ATOM 692 C C . LYS A 1 82 ? 13.018 -9.278 -8.220 1.00 90.56 82 LYS A C 1
ATOM 694 O O . LYS A 1 82 ? 12.044 -9.384 -7.485 1.00 90.56 82 LYS A O 1
ATOM 699 N N . ASN A 1 83 ? 14.255 -9.490 -7.767 1.00 93.69 83 ASN A N 1
ATOM 700 C CA . ASN A 1 83 ? 14.525 -9.915 -6.386 1.00 93.69 83 ASN A CA 1
ATOM 701 C C . ASN A 1 83 ? 14.071 -8.870 -5.359 1.00 93.69 83 ASN A C 1
ATOM 703 O O . ASN A 1 83 ? 13.402 -9.218 -4.386 1.00 93.69 83 ASN A O 1
ATOM 707 N N . LEU A 1 84 ? 14.382 -7.590 -5.598 1.00 95.81 84 LEU A N 1
ATOM 708 C CA . LEU A 1 84 ? 13.917 -6.503 -4.736 1.00 95.81 84 LEU A CA 1
ATOM 709 C C . LEU A 1 84 ? 12.402 -6.349 -4.840 1.00 95.81 84 LEU A C 1
ATOM 711 O O . LEU A 1 84 ? 11.732 -6.255 -3.813 1.00 95.81 84 LEU A O 1
ATOM 715 N N . PHE A 1 85 ? 11.852 -6.417 -6.053 1.00 96.25 85 PHE A N 1
ATOM 716 C CA . PHE A 1 85 ? 10.404 -6.409 -6.241 1.00 96.25 85 PHE A CA 1
ATOM 717 C C . PHE A 1 85 ? 9.709 -7.481 -5.401 1.00 96.25 85 PHE A C 1
ATOM 719 O O . PHE A 1 85 ? 8.715 -7.190 -4.742 1.00 96.25 85 PHE A O 1
ATOM 726 N N . ASN A 1 86 ? 10.245 -8.702 -5.371 1.00 97.25 86 ASN A N 1
ATOM 727 C CA . ASN A 1 86 ? 9.605 -9.808 -4.673 1.00 97.25 86 ASN A CA 1
ATOM 728 C C . ASN A 1 86 ? 9.449 -9.547 -3.172 1.00 97.25 86 ASN A C 1
ATOM 730 O O . ASN A 1 86 ? 8.378 -9.810 -2.619 1.00 97.25 86 ASN A O 1
ATOM 734 N N . VAL A 1 87 ? 10.480 -8.968 -2.548 1.00 97.94 87 VAL A N 1
ATOM 735 C CA . VAL A 1 87 ? 10.465 -8.560 -1.137 1.00 97.94 87 VAL A CA 1
ATOM 736 C C . VAL A 1 87 ? 9.431 -7.462 -0.906 1.00 97.94 87 VAL A C 1
ATOM 738 O O . VAL A 1 87 ? 8.565 -7.611 -0.047 1.00 97.94 87 VAL A O 1
ATOM 741 N N . PHE A 1 88 ? 9.467 -6.382 -1.690 1.00 98.19 88 PHE A N 1
ATOM 742 C CA . PHE A 1 88 ? 8.537 -5.263 -1.510 1.00 98.19 88 PHE A CA 1
ATOM 743 C C . PHE A 1 88 ? 7.084 -5.650 -1.797 1.00 98.19 88 PHE A C 1
ATOM 745 O O . PHE A 1 88 ? 6.181 -5.224 -1.086 1.00 98.19 88 PHE A O 1
ATOM 752 N N . ASN A 1 89 ? 6.844 -6.507 -2.783 1.00 98.12 89 ASN A N 1
ATOM 753 C CA . ASN A 1 89 ? 5.509 -6.993 -3.102 1.00 98.12 89 ASN A CA 1
ATOM 754 C C . ASN A 1 89 ? 4.937 -7.859 -1.961 1.00 98.12 89 ASN A C 1
ATOM 756 O O . ASN A 1 89 ? 3.766 -7.722 -1.618 1.00 98.12 89 ASN A O 1
ATOM 760 N N . ALA A 1 90 ? 5.773 -8.671 -1.299 1.00 98.25 90 ALA A N 1
ATOM 761 C CA . ALA A 1 90 ? 5.378 -9.395 -0.089 1.00 98.25 90 ALA A CA 1
ATOM 762 C C . ALA A 1 90 ? 5.068 -8.449 1.086 1.00 98.25 90 ALA A C 1
ATOM 764 O O . ALA A 1 90 ? 4.097 -8.671 1.811 1.00 98.25 90 ALA A O 1
ATOM 765 N N . ILE A 1 91 ? 5.829 -7.355 1.242 1.00 98.44 91 ILE A N 1
ATOM 766 C CA . ILE A 1 91 ? 5.506 -6.298 2.218 1.00 98.44 91 ILE A CA 1
ATOM 767 C C . ILE A 1 91 ? 4.130 -5.702 1.901 1.00 98.44 91 ILE A C 1
ATOM 769 O O . ILE A 1 91 ? 3.301 -5.580 2.800 1.00 98.44 91 ILE A O 1
ATOM 773 N N . MET A 1 92 ? 3.857 -5.377 0.635 1.00 98.31 92 MET A N 1
ATOM 774 C CA . MET A 1 92 ? 2.578 -4.794 0.221 1.00 98.31 92 MET A CA 1
ATOM 775 C C . MET A 1 92 ? 1.393 -5.732 0.465 1.00 98.31 92 MET A C 1
ATOM 777 O O . MET A 1 92 ? 0.351 -5.268 0.918 1.00 98.31 92 MET A O 1
ATOM 781 N N . PHE A 1 93 ? 1.553 -7.043 0.271 1.00 98.19 93 PHE A N 1
ATOM 782 C CA . PHE A 1 93 ? 0.519 -8.022 0.620 1.00 98.19 93 PHE A CA 1
ATOM 783 C C . PHE A 1 93 ? 0.184 -8.024 2.116 1.00 98.19 93 PHE A C 1
ATOM 785 O O . PHE A 1 93 ? -0.984 -7.992 2.507 1.00 98.19 93 PHE A O 1
ATOM 792 N N . VAL A 1 94 ? 1.205 -7.995 2.972 1.00 98.12 94 VAL A N 1
ATOM 793 C CA . VAL A 1 94 ? 1.010 -7.916 4.427 1.00 98.12 94 VAL A CA 1
ATOM 794 C C . VAL A 1 94 ? 0.377 -6.583 4.829 1.00 98.12 94 VAL A C 1
ATOM 796 O O . VAL A 1 94 ? -0.528 -6.554 5.666 1.00 98.12 94 VAL A O 1
ATOM 799 N N . LEU A 1 95 ? 0.818 -5.484 4.213 1.00 98.00 95 LEU A N 1
ATOM 800 C CA . LEU A 1 95 ? 0.245 -4.157 4.422 1.00 98.00 95 LEU A CA 1
ATOM 801 C C . LEU A 1 95 ? -1.221 -4.094 3.992 1.00 98.00 95 LEU A C 1
ATOM 803 O O . LEU A 1 95 ? -2.002 -3.460 4.696 1.00 98.00 95 LEU A O 1
ATOM 807 N N . LEU A 1 96 ? -1.621 -4.778 2.917 1.00 97.88 96 LEU A N 1
ATOM 808 C CA . LEU A 1 96 ? -3.028 -4.887 2.534 1.00 97.88 96 LEU A CA 1
ATOM 809 C C . LEU A 1 96 ? -3.845 -5.526 3.661 1.00 97.88 96 LEU A C 1
ATOM 811 O O . LEU A 1 96 ? -4.841 -4.950 4.094 1.00 97.88 96 LEU A O 1
ATOM 815 N N . GLY A 1 97 ? -3.399 -6.674 4.183 1.00 96.75 97 GLY A N 1
ATOM 816 C CA . GLY A 1 97 ? -4.080 -7.358 5.288 1.00 96.75 97 GLY A CA 1
ATOM 817 C C . GLY A 1 97 ? -4.193 -6.491 6.548 1.00 96.75 97 GLY A C 1
ATOM 818 O O . GLY A 1 97 ? -5.253 -6.431 7.175 1.00 96.75 97 GLY A O 1
ATOM 819 N N . LEU A 1 98 ? -3.131 -5.750 6.883 1.00 94.81 98 LEU A N 1
ATOM 820 C CA . LEU A 1 98 ? -3.143 -4.772 7.976 1.00 94.81 98 LEU A CA 1
ATOM 821 C C . LEU A 1 98 ? -4.090 -3.602 7.713 1.00 94.81 98 LEU A C 1
ATOM 823 O O . LEU A 1 98 ? -4.825 -3.199 8.612 1.00 94.81 98 LEU A O 1
ATOM 827 N N . GLY A 1 99 ? -4.089 -3.070 6.493 1.00 93.88 99 GLY A N 1
ATOM 828 C CA . GLY A 1 99 ? -4.990 -2.005 6.074 1.00 93.88 99 GLY A CA 1
ATOM 829 C C . GLY A 1 99 ? -6.447 -2.431 6.222 1.00 93.88 99 GLY A C 1
ATOM 830 O O . GLY A 1 99 ? -7.234 -1.687 6.803 1.00 93.88 99 GLY A O 1
ATOM 831 N N . VAL A 1 100 ? -6.791 -3.652 5.795 1.00 94.81 100 VAL A N 1
ATOM 832 C CA . VAL A 1 100 ? -8.147 -4.210 5.937 1.00 94.81 100 VAL A CA 1
ATOM 833 C C . VAL A 1 100 ? -8.514 -4.357 7.410 1.00 94.81 100 VAL A C 1
ATOM 835 O O . VAL A 1 100 ? -9.592 -3.926 7.809 1.00 94.81 100 VAL A O 1
ATOM 838 N N . LEU A 1 101 ? -7.608 -4.885 8.236 1.00 92.31 101 LEU A N 1
ATOM 839 C CA . LEU A 1 101 ? -7.826 -5.020 9.678 1.00 92.31 101 LEU A CA 1
ATOM 840 C C . LEU A 1 101 ? -8.044 -3.667 10.369 1.00 92.31 101 LEU A C 1
ATOM 842 O O . LEU A 1 101 ? -8.874 -3.558 11.268 1.00 92.31 101 LEU A O 1
ATOM 846 N N . PHE A 1 102 ? -7.281 -2.638 10.001 1.00 88.62 102 PHE A N 1
ATOM 847 C CA . PHE A 1 102 ? -7.450 -1.301 10.573 1.00 88.62 102 PHE A CA 1
ATOM 848 C C . PHE A 1 102 ? -8.734 -0.643 10.081 1.00 88.62 102 PHE A C 1
ATOM 850 O O . PHE A 1 102 ? -9.443 -0.020 10.869 1.00 88.62 102 PHE A O 1
ATOM 857 N N . PHE A 1 103 ? -9.076 -0.838 8.811 1.00 88.44 103 PHE A N 1
ATOM 858 C CA . PHE A 1 103 ? -10.318 -0.338 8.246 1.00 88.44 103 PHE A CA 1
ATOM 859 C C . PHE A 1 103 ? -11.549 -1.029 8.853 1.00 88.44 103 PHE A C 1
ATOM 861 O O . PHE A 1 103 ? -12.571 -0.384 9.080 1.00 88.44 103 PHE A O 1
ATOM 868 N N . SER A 1 104 ? -11.464 -2.312 9.208 1.00 86.44 104 SER A N 1
ATOM 869 C CA . SER A 1 104 ? -12.585 -3.059 9.790 1.00 86.44 104 SER A CA 1
ATOM 870 C C . SER A 1 104 ? -12.865 -2.733 11.261 1.00 86.44 104 SER A C 1
ATOM 872 O O . SER A 1 104 ? -13.844 -3.233 11.806 1.00 86.44 104 SER A O 1
ATOM 874 N N . ARG A 1 105 ? -12.037 -1.923 11.937 1.00 80.12 105 ARG A N 1
ATOM 875 C CA . ARG A 1 105 ? -12.179 -1.668 13.382 1.00 80.12 105 ARG A CA 1
ATOM 876 C C . ARG A 1 105 ? -12.715 -0.308 13.746 1.00 80.12 105 ARG A C 1
ATOM 878 O O . ARG A 1 105 ? -12.216 0.707 13.266 1.00 80.12 105 ARG A O 1
ATOM 885 N N . ASP A 1 106 ? -13.646 -0.298 14.688 1.00 72.50 106 ASP A N 1
ATOM 886 C CA . ASP A 1 106 ? -14.184 0.940 15.247 1.00 72.50 106 ASP A CA 1
ATOM 887 C C . ASP A 1 106 ? -13.432 1.363 16.511 1.00 72.50 106 ASP A C 1
ATOM 889 O O . ASP A 1 106 ? -13.218 2.555 16.720 1.00 72.50 106 ASP A O 1
ATOM 893 N N . ASP A 1 107 ? -12.932 0.416 17.315 1.00 66.50 107 ASP A N 1
ATOM 894 C CA . ASP A 1 107 ? -12.036 0.686 18.444 1.00 66.50 107 ASP A CA 1
ATOM 895 C C . ASP A 1 107 ? -10.787 -0.211 18.419 1.00 66.50 107 ASP A C 1
ATOM 897 O O . ASP A 1 107 ? -10.843 -1.437 18.320 1.00 66.50 107 ASP A O 1
ATOM 901 N N . VAL A 1 108 ? -9.626 0.429 18.534 1.00 56.78 108 VAL A N 1
ATOM 902 C CA . VAL A 1 108 ? -8.295 -0.184 18.440 1.00 56.78 108 VAL A CA 1
ATOM 903 C C . VAL A 1 108 ? -7.886 -0.855 19.760 1.00 56.78 108 VAL A C 1
ATOM 905 O O . VAL A 1 108 ? -6.852 -1.510 19.822 1.00 56.78 108 VAL A O 1
ATOM 908 N N . ARG A 1 109 ? -8.671 -0.709 20.837 1.00 56.38 109 ARG A N 1
ATOM 909 C CA . ARG A 1 109 ? -8.388 -1.321 22.154 1.00 56.38 109 ARG A CA 1
ATOM 910 C C . ARG A 1 109 ? -8.751 -2.811 22.234 1.00 56.38 109 ARG A C 1
ATOM 912 O O . ARG A 1 109 ? -8.282 -3.515 23.123 1.00 56.38 109 ARG A O 1
ATOM 919 N N . GLN A 1 110 ? -9.534 -3.335 21.292 1.00 62.03 110 GLN A N 1
ATOM 920 C CA . GLN A 1 110 ? -9.927 -4.748 21.265 1.00 62.03 110 GLN A CA 1
ATOM 921 C C . GLN A 1 110 ? -8.907 -5.600 20.493 1.00 62.03 110 GLN A C 1
ATOM 923 O O . GLN A 1 110 ? -9.222 -6.139 19.443 1.00 62.03 110 GLN A O 1
ATOM 928 N N . CYS A 1 111 ? -7.667 -5.700 20.996 1.00 65.62 111 CYS A N 1
ATOM 929 C CA . CYS A 1 111 ? -6.559 -6.348 20.270 1.00 65.62 111 CYS A CA 1
ATOM 930 C C . CYS A 1 111 ? -6.389 -7.868 20.497 1.00 65.62 111 CYS A C 1
ATOM 932 O O . CYS A 1 111 ? -5.464 -8.490 19.962 1.00 65.62 111 CYS A O 1
ATOM 934 N N . LYS A 1 112 ? -7.211 -8.489 21.354 1.00 68.56 112 LYS A N 1
ATOM 935 C CA . LYS A 1 112 ? -6.931 -9.845 21.868 1.00 68.56 112 LYS A CA 1
ATOM 936 C C . LYS A 1 112 ? -7.062 -10.938 20.794 1.00 68.56 112 LYS A C 1
ATOM 938 O O . LYS A 1 112 ? -6.260 -11.868 20.783 1.00 68.56 112 LYS A O 1
ATOM 943 N N . ASN A 1 113 ? -8.005 -10.782 19.861 1.00 80.81 113 ASN A N 1
ATOM 944 C CA . ASN A 1 113 ? -8.338 -11.791 18.841 1.00 80.81 113 ASN A CA 1
ATOM 945 C C . ASN A 1 113 ? -7.981 -11.3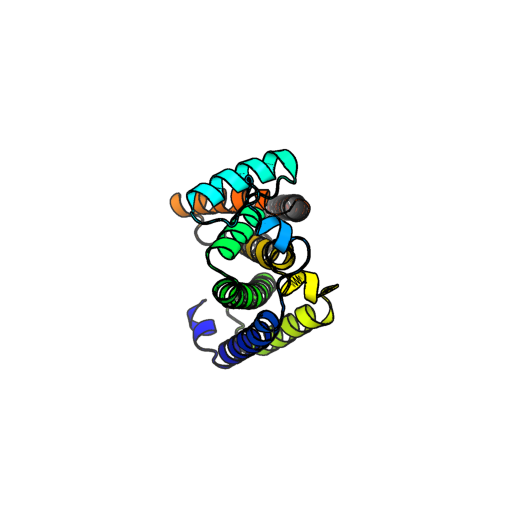65 17.406 1.00 80.81 113 ASN A C 1
ATOM 947 O O . ASN A 1 113 ? -8.373 -12.012 16.440 1.00 80.81 113 ASN A O 1
ATOM 951 N N . ASP A 1 114 ? -7.199 -10.301 17.251 1.00 87.31 114 ASP A N 1
ATOM 952 C CA . ASP A 1 114 ? -6.838 -9.721 15.952 1.00 87.31 114 ASP A CA 1
ATOM 953 C C . ASP A 1 114 ? -6.115 -10.674 15.017 1.00 87.31 114 ASP A C 1
ATOM 955 O O . ASP A 1 114 ? -6.244 -10.581 13.801 1.00 87.31 114 ASP A O 1
ATOM 959 N N . TRP A 1 115 ? -5.328 -11.581 15.589 1.00 90.94 115 TRP A N 1
ATOM 960 C CA . TRP A 1 115 ? -4.606 -12.584 14.826 1.00 90.94 115 TRP A CA 1
ATOM 961 C C . TRP A 1 115 ? -5.581 -13.534 14.114 1.00 90.94 115 TRP A C 1
ATOM 963 O O . TRP A 1 115 ? -5.311 -13.923 12.985 1.00 90.94 115 TRP A O 1
ATOM 973 N N . VAL A 1 116 ? -6.742 -13.837 14.716 1.00 92.12 116 VAL A N 1
ATOM 974 C CA . VAL A 1 116 ? -7.803 -14.642 14.085 1.00 92.12 116 VAL A CA 1
ATOM 975 C C . VAL A 1 116 ? -8.405 -13.876 12.914 1.00 92.12 116 VAL A C 1
ATOM 977 O O . VAL A 1 116 ? -8.544 -14.423 11.824 1.00 92.12 116 VAL A O 1
ATOM 980 N N . ILE A 1 117 ? -8.711 -12.591 13.118 1.00 92.12 117 ILE A N 1
ATOM 981 C CA . ILE A 1 117 ? -9.253 -11.728 12.063 1.00 92.12 117 ILE A CA 1
ATOM 982 C C . ILE A 1 117 ? -8.250 -11.616 10.910 1.00 92.12 117 ILE A C 1
ATOM 984 O O . ILE A 1 117 ? -8.647 -11.718 9.757 1.00 92.12 117 ILE A O 1
ATOM 988 N N . LEU A 1 118 ? -6.951 -11.482 11.195 1.00 94.88 118 LEU A N 1
ATOM 989 C CA . LEU A 1 118 ? -5.909 -11.478 10.166 1.00 94.88 118 LEU A CA 1
ATOM 990 C C . LEU A 1 118 ? -5.832 -12.793 9.394 1.00 94.88 118 LEU A C 1
ATOM 992 O O . LEU A 1 118 ? -5.719 -12.753 8.173 1.00 94.88 118 LEU A O 1
ATOM 996 N N . VAL A 1 119 ? -5.918 -13.942 10.069 1.00 96.12 119 VAL A N 1
ATOM 997 C CA . VAL A 1 119 ? -5.970 -15.248 9.389 1.00 96.12 119 VAL A CA 1
ATOM 998 C C . VAL A 1 119 ? -7.168 -15.306 8.443 1.00 96.12 119 VAL A C 1
ATOM 1000 O O . VAL A 1 119 ? -7.011 -15.712 7.294 1.00 96.12 119 VAL A O 1
ATOM 1003 N N . ILE A 1 120 ? -8.339 -14.843 8.890 1.00 95.94 120 ILE A N 1
ATOM 1004 C CA . ILE A 1 120 ? -9.539 -14.769 8.049 1.00 95.94 120 ILE A CA 1
ATOM 1005 C C . ILE A 1 120 ? -9.299 -13.824 6.867 1.00 95.94 120 ILE A C 1
ATOM 1007 O O . ILE A 1 120 ? -9.525 -14.222 5.731 1.00 95.94 120 ILE A O 1
ATOM 1011 N N . ILE A 1 121 ? -8.786 -12.613 7.095 1.00 96.56 121 ILE A N 1
ATOM 1012 C CA . ILE A 1 121 ? -8.490 -11.645 6.028 1.00 96.56 121 ILE A CA 1
ATOM 1013 C C . ILE A 1 121 ? -7.561 -12.263 4.980 1.00 96.56 121 ILE A C 1
ATOM 1015 O O . ILE A 1 121 ? -7.872 -12.212 3.792 1.00 96.56 121 ILE A O 1
ATOM 1019 N N . PHE A 1 122 ? -6.448 -12.875 5.390 1.00 97.12 122 PHE A N 1
ATOM 1020 C CA . PHE A 1 122 ? -5.513 -13.488 4.447 1.00 97.12 122 PHE A CA 1
ATOM 1021 C C . PHE A 1 122 ? -6.114 -14.697 3.730 1.00 97.12 122 PHE A C 1
ATOM 1023 O O . PHE A 1 122 ? -5.879 -14.846 2.534 1.00 97.12 122 PHE A O 1
ATOM 1030 N N . ALA A 1 123 ? -6.933 -15.511 4.399 1.00 96.25 123 ALA A N 1
ATOM 1031 C CA . ALA A 1 123 ? -7.674 -16.583 3.739 1.00 96.25 123 ALA A CA 1
ATOM 1032 C C . ALA A 1 123 ? -8.634 -16.023 2.675 1.00 96.25 123 ALA A C 1
ATOM 1034 O O . ALA A 1 123 ? -8.669 -16.522 1.552 1.00 96.25 123 ALA A O 1
ATOM 1035 N N . PHE A 1 124 ? -9.357 -14.944 2.983 1.00 96.31 124 PHE A N 1
ATOM 1036 C CA . PHE A 1 124 ? -10.239 -14.291 2.019 1.00 96.31 124 PHE A CA 1
ATOM 1037 C C . PHE A 1 124 ? -9.467 -13.731 0.824 1.00 96.31 124 PHE A C 1
ATOM 1039 O O . PHE A 1 124 ? -9.843 -13.980 -0.320 1.00 96.31 124 PHE A O 1
ATOM 1046 N N . LEU A 1 125 ? -8.355 -13.036 1.076 1.00 95.31 125 LEU A N 1
ATOM 1047 C CA . LEU A 1 125 ? -7.480 -12.548 0.013 1.00 95.31 125 LEU A CA 1
ATOM 1048 C C . LEU A 1 125 ? -6.967 -13.697 -0.863 1.00 95.31 125 LEU A C 1
ATOM 1050 O O . LEU A 1 125 ? -6.905 -13.543 -2.076 1.00 95.31 125 LEU A O 1
ATOM 1054 N N . TRP A 1 126 ? -6.645 -14.849 -0.274 1.00 92.31 126 TRP A N 1
ATOM 1055 C CA . TRP A 1 126 ? -6.111 -15.995 -1.007 1.00 92.31 126 TRP A CA 1
ATOM 1056 C C . TRP A 1 126 ? -7.143 -16.700 -1.889 1.00 92.31 126 TRP A C 1
ATOM 1058 O O . TRP A 1 126 ? -6.841 -17.058 -3.025 1.00 92.31 126 TRP A O 1
ATOM 1068 N N . PHE A 1 127 ? -8.349 -16.918 -1.363 1.00 92.31 127 PHE A N 1
ATOM 1069 C CA . PHE A 1 127 ? -9.348 -17.774 -2.007 1.00 92.31 127 PHE A CA 1
ATOM 1070 C C . PHE A 1 127 ? -10.396 -17.014 -2.823 1.00 92.31 127 PHE A C 1
ATOM 1072 O O . PHE A 1 127 ? -11.006 -17.611 -3.707 1.00 92.31 127 PHE A O 1
ATOM 1079 N N . PHE A 1 128 ? -10.619 -15.726 -2.548 1.00 94.38 128 PHE A N 1
ATOM 1080 C CA . PHE A 1 128 ? -11.715 -14.965 -3.162 1.00 94.38 128 PHE A CA 1
ATOM 1081 C C . PHE A 1 128 ? -11.256 -13.857 -4.109 1.00 94.38 128 PHE A C 1
ATOM 1083 O O . PHE A 1 128 ? -12.089 -13.290 -4.817 1.00 94.38 128 PHE A O 1
ATOM 1090 N N . VAL A 1 129 ? -9.958 -13.544 -4.168 1.00 93.94 129 VAL A N 1
ATOM 1091 C CA . VAL A 1 129 ? -9.452 -12.634 -5.200 1.00 93.94 129 VAL A CA 1
ATOM 1092 C C . VAL A 1 129 ? -9.405 -13.372 -6.542 1.00 93.94 129 VAL A C 1
ATOM 1094 O O . VAL A 1 129 ? -8.787 -14.435 -6.630 1.00 93.94 129 VAL A O 1
ATOM 1097 N N . PRO A 1 130 ? -10.056 -12.842 -7.595 1.00 91.25 130 PRO A N 1
ATOM 1098 C CA . PRO A 1 130 ? -10.054 -13.478 -8.906 1.00 91.25 130 PRO A CA 1
ATOM 1099 C C . PRO A 1 130 ? -8.645 -13.460 -9.503 1.00 91.25 130 PRO A C 1
ATOM 1101 O O . PRO A 1 130 ? -7.922 -12.485 -9.336 1.00 91.25 130 PRO A O 1
ATOM 1104 N N . VAL A 1 131 ? -8.271 -14.527 -10.224 1.00 91.25 131 VAL A N 1
ATOM 1105 C CA . VAL A 1 131 ? -6.968 -14.663 -10.914 1.00 91.25 131 VAL A CA 1
ATOM 1106 C C . VAL A 1 131 ? -5.772 -14.178 -10.062 1.00 91.25 131 VAL A C 1
ATOM 1108 O O . VAL A 1 131 ? -5.012 -13.308 -10.495 1.00 91.25 131 VAL A O 1
ATOM 1111 N N . PRO A 1 132 ? -5.532 -14.770 -8.871 1.00 91.69 132 PRO A N 1
ATOM 1112 C CA . PRO A 1 132 ? -4.531 -14.282 -7.913 1.00 91.69 132 PRO A CA 1
ATOM 1113 C C . PRO A 1 132 ? -3.116 -14.215 -8.502 1.00 91.69 132 PRO A C 1
ATOM 1115 O O . PRO A 1 132 ? -2.329 -13.355 -8.123 1.00 91.69 132 PRO A O 1
ATOM 1118 N N . ASN A 1 133 ? -2.801 -15.047 -9.499 1.00 90.12 133 ASN A N 1
ATOM 1119 C CA . ASN A 1 133 ? -1.526 -14.975 -10.212 1.00 90.12 133 ASN A CA 1
ATOM 1120 C C . ASN A 1 133 ? -1.312 -13.633 -10.928 1.00 90.12 133 ASN A C 1
ATOM 1122 O O . ASN A 1 133 ? -0.213 -13.082 -10.885 1.00 90.12 133 ASN A O 1
ATOM 1126 N N . GLN A 1 134 ? -2.363 -13.088 -11.543 1.00 91.00 134 GLN A N 1
ATOM 1127 C CA . GLN A 1 134 ? -2.323 -11.795 -12.228 1.00 91.00 134 GLN A CA 1
ATOM 1128 C C . GLN A 1 134 ? -2.463 -10.627 -11.244 1.00 91.00 134 GLN A C 1
ATOM 1130 O O . GLN A 1 134 ? -1.915 -9.555 -11.479 1.00 91.00 134 GLN A O 1
ATOM 1135 N N . THR A 1 135 ? -3.171 -10.827 -10.131 1.00 93.81 135 THR A N 1
ATOM 1136 C CA . THR A 1 135 ? -3.451 -9.762 -9.157 1.00 93.81 135 THR A CA 1
ATOM 1137 C C . THR A 1 135 ? -2.357 -9.589 -8.107 1.00 93.81 135 THR A C 1
ATOM 1139 O O . THR A 1 135 ? -2.143 -8.476 -7.633 1.00 93.81 135 THR A O 1
ATOM 1142 N N . PHE A 1 136 ? -1.665 -10.661 -7.722 1.00 95.62 136 PHE A N 1
ATOM 1143 C CA . PHE A 1 136 ? -0.710 -10.640 -6.614 1.00 95.62 136 PHE A CA 1
ATOM 1144 C C . PHE A 1 136 ? 0.744 -10.848 -7.025 1.00 95.62 136 PHE A C 1
ATOM 1146 O O . PHE A 1 136 ? 1.609 -10.199 -6.440 1.00 95.62 136 PHE A O 1
ATOM 1153 N N . PHE A 1 137 ? 1.044 -11.721 -7.989 1.00 94.38 137 PHE A N 1
ATOM 1154 C CA . PHE A 1 137 ? 2.434 -12.130 -8.255 1.00 94.38 137 PHE A CA 1
ATOM 1155 C C . PHE A 1 137 ? 3.031 -11.520 -9.525 1.00 94.38 137 PHE A C 1
ATOM 1157 O O . PHE A 1 137 ? 4.208 -11.144 -9.541 1.00 94.38 137 PHE A O 1
ATOM 1164 N N . TRP A 1 138 ? 2.229 -11.406 -10.585 1.00 92.62 138 TRP A N 1
ATOM 1165 C CA . TRP A 1 138 ? 2.626 -10.714 -11.808 1.00 92.62 138 TRP A CA 1
ATOM 1166 C C . TRP A 1 138 ? 3.002 -9.262 -11.495 1.00 92.62 138 TRP A C 1
ATOM 1168 O O . TRP A 1 138 ? 2.230 -8.573 -10.838 1.00 92.62 138 TRP A O 1
ATOM 1178 N N . GLN A 1 139 ? 4.175 -8.787 -11.929 1.00 92.88 139 GLN A N 1
ATOM 1179 C CA . GLN A 1 139 ? 4.722 -7.521 -11.438 1.00 92.88 139 GLN A CA 1
ATOM 1180 C C . GLN A 1 139 ? 3.864 -6.315 -11.824 1.00 92.88 139 GLN A C 1
ATOM 1182 O O . GLN A 1 139 ? 3.459 -5.552 -10.944 1.00 92.88 139 GLN A O 1
ATOM 1187 N N . CYS A 1 140 ? 3.559 -6.140 -13.109 1.00 91.31 140 CYS A N 1
ATOM 1188 C CA . CYS A 1 140 ? 2.687 -5.055 -13.548 1.00 91.31 140 CYS A CA 1
ATOM 1189 C C . CYS A 1 140 ? 1.295 -5.160 -12.907 1.00 91.31 140 CYS A C 1
ATOM 1191 O O . CYS A 1 140 ? 0.799 -4.192 -12.326 1.00 91.31 140 CYS A O 1
ATOM 1193 N N . GLY A 1 141 ? 0.698 -6.354 -12.935 1.00 92.44 141 GLY A N 1
ATOM 1194 C CA . GLY A 1 141 ? -0.620 -6.595 -12.355 1.00 92.44 141 GLY A CA 1
ATOM 1195 C C . GLY A 1 141 ? -0.677 -6.313 -10.853 1.00 92.44 141 GLY A C 1
ATOM 1196 O O . GLY A 1 141 ? -1.568 -5.603 -10.394 1.00 92.44 141 GLY A O 1
ATOM 1197 N N . SER A 1 142 ? 0.296 -6.778 -10.073 1.00 95.62 142 SER A N 1
ATOM 1198 C CA . SER A 1 142 ? 0.289 -6.572 -8.627 1.00 95.62 142 SER A CA 1
ATOM 1199 C C . SER A 1 142 ? 0.563 -5.130 -8.238 1.00 95.62 142 SER A C 1
ATOM 1201 O O . SER A 1 142 ? -0.057 -4.634 -7.297 1.00 95.62 142 SER A O 1
ATOM 1203 N N . VAL A 1 143 ? 1.411 -4.406 -8.970 1.00 95.44 143 VAL A N 1
ATOM 1204 C CA . VAL A 1 143 ? 1.554 -2.969 -8.728 1.00 95.44 143 VAL A CA 1
ATOM 1205 C C . VAL A 1 143 ? 0.222 -2.271 -8.981 1.00 95.44 143 VAL A C 1
ATOM 1207 O O . VAL A 1 143 ? -0.219 -1.494 -8.142 1.00 95.44 143 VAL A O 1
ATOM 1210 N N . VAL A 1 144 ? -0.462 -2.584 -10.080 1.00 93.44 144 VAL A N 1
ATOM 1211 C CA . VAL A 1 144 ? -1.743 -1.955 -10.424 1.00 93.44 144 VAL A CA 1
ATOM 1212 C C . VAL A 1 144 ? -2.858 -2.307 -9.433 1.00 93.44 144 VAL A C 1
ATOM 1214 O O . VAL A 1 144 ? -3.601 -1.418 -9.021 1.00 93.44 144 VAL A O 1
ATOM 1217 N N . TYR A 1 145 ? -2.982 -3.570 -9.028 1.00 94.25 145 TYR A N 1
ATOM 1218 C CA . TYR A 1 145 ? -4.097 -4.029 -8.200 1.00 94.25 145 TYR A CA 1
ATOM 1219 C C . TYR A 1 145 ? -3.741 -4.084 -6.716 1.00 94.25 145 TYR A C 1
ATOM 1221 O O . TYR A 1 145 ? -4.356 -3.386 -5.914 1.00 94.25 145 TYR A O 1
ATOM 1229 N N . LEU A 1 146 ? -2.735 -4.873 -6.332 1.00 96.69 146 LEU A N 1
ATOM 1230 C CA . LEU A 1 146 ? -2.343 -5.041 -4.933 1.00 96.69 146 LEU A CA 1
ATOM 1231 C C . LEU A 1 146 ? -1.792 -3.738 -4.340 1.00 96.69 146 LEU A C 1
ATOM 1233 O O . LEU A 1 146 ? -2.264 -3.296 -3.290 1.00 96.69 146 LEU A O 1
ATOM 1237 N N . TRP A 1 147 ? -0.817 -3.094 -4.987 1.00 97.38 147 TRP A N 1
ATOM 1238 C CA . TRP A 1 147 ? -0.173 -1.922 -4.392 1.00 97.38 147 TRP A CA 1
ATOM 1239 C C . TRP A 1 147 ? -1.116 -0.729 -4.372 1.00 97.38 147 TRP A C 1
ATOM 1241 O O . TRP A 1 147 ? -1.241 -0.084 -3.331 1.00 97.38 147 TRP A O 1
ATOM 1251 N N . MET A 1 148 ? -1.799 -0.441 -5.486 1.00 95.81 148 MET A N 1
ATOM 1252 C CA . MET A 1 148 ? -2.676 0.730 -5.530 1.00 95.81 148 MET A CA 1
ATOM 1253 C C . MET A 1 148 ? -3.880 0.550 -4.601 1.00 95.81 148 MET A C 1
ATOM 1255 O O . MET A 1 148 ? -4.217 1.495 -3.891 1.00 95.81 148 MET A O 1
ATOM 1259 N N . ALA A 1 149 ? -4.462 -0.654 -4.496 1.00 95.00 149 ALA A N 1
ATOM 1260 C CA . ALA A 1 149 ? -5.512 -0.920 -3.508 1.00 95.00 149 ALA A CA 1
ATOM 1261 C C . ALA A 1 149 ? -5.006 -0.751 -2.070 1.00 95.00 149 ALA A C 1
ATOM 1263 O O . ALA A 1 149 ? -5.693 -0.148 -1.249 1.00 95.00 149 ALA A O 1
ATOM 1264 N N . THR A 1 150 ? -3.792 -1.221 -1.767 1.00 97.00 150 THR A N 1
ATOM 1265 C CA . THR A 1 150 ? -3.182 -1.045 -0.440 1.00 97.00 150 THR A CA 1
ATOM 1266 C C . THR A 1 150 ? -3.017 0.437 -0.103 1.00 97.00 150 THR A C 1
ATOM 1268 O O . THR A 1 150 ? -3.470 0.884 0.950 1.00 97.00 150 THR A O 1
ATOM 1271 N N . LEU A 1 151 ? -2.416 1.223 -1.004 1.00 96.06 151 LEU A N 1
ATOM 1272 C CA . LEU A 1 151 ? -2.220 2.663 -0.802 1.00 96.06 151 LEU A CA 1
ATOM 1273 C C . LEU A 1 151 ? -3.558 3.404 -0.681 1.00 96.06 151 LEU A C 1
ATOM 1275 O O . LEU A 1 151 ? -3.727 4.218 0.227 1.00 96.06 151 LEU A O 1
ATOM 1279 N N . GLY A 1 152 ? -4.525 3.080 -1.542 1.00 94.94 152 GLY A N 1
ATOM 1280 C CA . GLY A 1 152 ? -5.873 3.637 -1.478 1.00 94.94 152 GLY A CA 1
ATOM 1281 C C . GLY A 1 152 ? -6.579 3.321 -0.163 1.00 94.94 152 GLY A C 1
ATOM 1282 O O . GLY A 1 152 ? -7.199 4.199 0.432 1.00 94.94 152 GLY A O 1
ATOM 1283 N N . LEU A 1 153 ? -6.426 2.103 0.354 1.00 93.88 153 LEU A N 1
ATOM 1284 C CA . LEU A 1 153 ? -7.010 1.712 1.630 1.00 93.88 153 LEU A CA 1
ATOM 1285 C C . LEU A 1 153 ? -6.409 2.503 2.797 1.00 93.88 153 LEU A C 1
ATOM 1287 O O . LEU A 1 153 ? -7.156 3.052 3.605 1.00 93.88 153 LEU A O 1
ATOM 1291 N N . PHE A 1 154 ? -5.080 2.640 2.861 1.00 92.62 154 PHE A N 1
ATOM 1292 C CA . PHE A 1 154 ? -4.431 3.470 3.885 1.00 92.62 154 PHE A CA 1
ATOM 1293 C C . PHE A 1 154 ? -4.807 4.950 3.775 1.00 92.62 154 PHE A C 1
ATOM 1295 O O . PHE A 1 154 ? -4.914 5.622 4.800 1.00 92.62 154 PHE A O 1
ATOM 1302 N N . PHE A 1 155 ? -5.055 5.450 2.563 1.00 92.56 155 PHE A N 1
ATOM 1303 C CA . PHE A 1 155 ? -5.610 6.786 2.360 1.00 92.56 155 PHE A CA 1
ATOM 1304 C C . PHE A 1 155 ? -7.041 6.907 2.913 1.00 92.56 155 PHE A C 1
ATOM 1306 O O . PHE A 1 155 ? -7.405 7.948 3.446 1.00 92.56 155 PHE A O 1
ATOM 1313 N N . LEU A 1 156 ? -7.859 5.855 2.857 1.00 91.44 156 LEU A N 1
ATOM 1314 C CA . LEU A 1 156 ? -9.236 5.902 3.361 1.00 91.44 156 LEU A CA 1
ATOM 1315 C C . LEU A 1 156 ? -9.368 5.704 4.880 1.00 91.44 156 LEU A C 1
ATOM 1317 O O . LEU A 1 156 ? -10.319 6.221 5.472 1.00 91.44 156 LEU A O 1
ATOM 1321 N N . VAL A 1 157 ? -8.434 4.996 5.526 1.00 88.06 157 VAL A N 1
ATOM 1322 C CA . VAL A 1 157 ? -8.492 4.681 6.971 1.00 88.06 157 VAL A CA 1
ATOM 1323 C C . VAL A 1 157 ? -8.767 5.916 7.854 1.00 88.06 157 VAL A C 1
ATOM 1325 O O . VAL A 1 157 ? -9.662 5.835 8.697 1.00 88.06 157 VAL A O 1
ATOM 1328 N N . PRO A 1 158 ? -8.098 7.075 7.684 1.00 85.25 158 PRO A N 1
ATOM 1329 C CA . PRO A 1 158 ? -8.368 8.246 8.519 1.00 85.25 158 PRO A CA 1
ATOM 1330 C C . PRO A 1 158 ? -9.774 8.831 8.332 1.00 85.25 158 PRO A C 1
ATOM 1332 O O . PRO A 1 158 ? -10.344 9.348 9.289 1.00 85.25 158 PRO A O 1
ATOM 1335 N N . PHE A 1 159 ? -10.359 8.734 7.134 1.00 85.88 159 PHE A N 1
ATOM 1336 C CA . PHE A 1 159 ? -11.707 9.250 6.862 1.00 85.88 159 PHE A CA 1
ATOM 1337 C C . PHE A 1 159 ? -12.805 8.345 7.399 1.00 85.88 159 PHE A C 1
ATOM 1339 O O . PHE A 1 159 ? -13.873 8.832 7.759 1.00 85.88 159 PHE A O 1
ATOM 1346 N N . LYS A 1 160 ? -12.538 7.043 7.522 1.00 85.38 160 LYS A N 1
ATOM 1347 C CA . LYS A 1 160 ? -13.455 6.116 8.187 1.00 85.38 160 LYS A CA 1
ATOM 1348 C C . LYS A 1 160 ? -13.750 6.548 9.629 1.00 85.38 160 LYS A C 1
ATOM 1350 O O . LYS A 1 160 ? -14.881 6.419 10.083 1.00 85.38 160 LYS A O 1
ATOM 1355 N N . ASN A 1 161 ? -12.775 7.133 10.328 1.00 81.56 161 ASN A N 1
ATOM 1356 C CA . ASN A 1 161 ? -12.973 7.635 11.691 1.00 81.56 161 ASN A CA 1
ATOM 1357 C C . ASN A 1 161 ? -14.059 8.720 11.777 1.00 81.56 161 ASN A C 1
ATOM 1359 O O . ASN A 1 161 ? -14.798 8.751 12.759 1.00 81.56 161 ASN A O 1
ATOM 1363 N N . LEU A 1 162 ? -14.230 9.537 10.730 1.00 80.88 162 LEU A N 1
ATOM 1364 C CA . LEU A 1 162 ? -15.307 10.529 10.681 1.00 80.88 162 LEU A CA 1
ATOM 1365 C C . LEU A 1 162 ? -16.702 9.892 10.660 1.00 80.88 162 LEU A C 1
ATOM 1367 O O . LEU A 1 162 ? -17.635 10.483 11.194 1.00 80.88 162 LEU A O 1
ATOM 1371 N N . LEU A 1 163 ? -16.854 8.698 10.071 1.00 80.19 163 LEU A N 1
ATOM 1372 C CA . LEU A 1 163 ? -18.139 7.983 10.035 1.00 80.19 163 LEU A CA 1
ATOM 1373 C C . LEU A 1 163 ? -18.584 7.510 11.421 1.00 80.19 163 LEU A C 1
ATOM 1375 O O . LEU A 1 163 ? -19.775 7.363 11.665 1.00 80.19 163 LEU A O 1
ATOM 1379 N N . ILE A 1 164 ? -17.629 7.272 12.319 1.00 78.12 164 ILE A N 1
ATOM 1380 C CA . ILE A 1 164 ? -17.867 6.802 13.690 1.00 78.12 164 ILE A CA 1
ATOM 1381 C C . ILE A 1 164 ? -17.745 7.938 14.718 1.00 78.12 164 ILE A C 1
ATOM 1383 O O . ILE A 1 164 ? -17.518 7.683 15.899 1.00 78.12 164 ILE A O 1
ATOM 1387 N N . GLY A 1 165 ? -17.853 9.196 14.268 1.00 70.75 165 GLY A N 1
ATOM 1388 C CA . GLY A 1 165 ? -17.833 10.382 15.132 1.00 70.75 165 GLY A CA 1
ATOM 1389 C C . GLY A 1 165 ? -16.477 10.679 15.779 1.00 70.75 165 GLY A C 1
ATOM 1390 O O . GLY A 1 165 ? -16.412 11.446 16.736 1.00 70.75 165 GLY A O 1
ATOM 1391 N N . LYS A 1 166 ? -15.389 10.075 15.289 1.00 75.38 166 LYS A N 1
ATOM 1392 C CA . LYS A 1 166 ? -14.028 10.337 15.768 1.00 75.38 166 LYS A CA 1
ATOM 1393 C C . LYS A 1 166 ? -13.354 11.393 14.902 1.00 75.38 166 LYS A C 1
ATOM 1395 O O . LYS A 1 166 ? -13.545 11.443 13.687 1.00 75.38 166 LYS A O 1
ATOM 1400 N N . GLU A 1 167 ? -12.512 12.206 15.526 1.00 71.38 167 GLU A N 1
ATOM 1401 C CA . GLU A 1 167 ? -11.672 13.152 14.798 1.00 71.38 167 GLU A CA 1
ATOM 1402 C C . GLU A 1 167 ? -10.638 12.431 13.925 1.00 71.38 167 GLU A C 1
ATOM 1404 O O . GLU A 1 167 ? -10.216 11.298 14.200 1.00 71.38 167 GLU A O 1
ATOM 1409 N N . ILE A 1 168 ? -10.215 13.098 12.850 1.00 74.06 168 I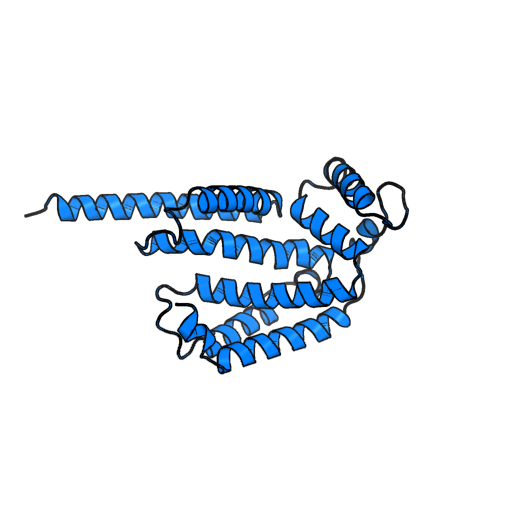LE A N 1
ATOM 1410 C CA . ILE A 1 168 ? -9.145 12.583 12.001 1.00 74.06 168 ILE A CA 1
ATOM 1411 C C . ILE A 1 168 ? -7.834 12.711 12.775 1.00 74.06 168 ILE A C 1
ATOM 1413 O O . ILE A 1 168 ? -7.443 13.797 13.203 1.00 74.06 168 ILE A O 1
ATOM 1417 N N . LEU A 1 169 ? -7.116 11.596 12.909 1.00 66.50 169 LEU A N 1
ATOM 1418 C CA . LEU A 1 169 ? -5.777 11.593 13.490 1.00 66.50 169 LEU A CA 1
ATOM 1419 C C . LEU A 1 169 ? -4.884 12.604 12.749 1.00 66.50 169 LEU A C 1
ATOM 1421 O O . LEU A 1 169 ? -4.795 12.572 11.524 1.00 66.50 169 LEU A O 1
ATOM 1425 N N . PHE A 1 170 ? -4.188 13.457 13.506 1.00 66.88 170 PHE A N 1
ATOM 1426 C CA . PHE A 1 170 ? -3.212 14.440 13.009 1.00 66.88 170 PHE A CA 1
ATOM 1427 C C . PHE A 1 170 ? -3.780 15.635 12.218 1.00 66.88 170 PHE A C 1
ATOM 1429 O O . PHE A 1 170 ? -3.029 16.305 11.502 1.00 66.88 170 PHE A O 1
ATOM 1436 N N . GLN A 1 171 ? -5.071 15.947 12.372 1.00 68.62 171 GLN A N 1
ATOM 1437 C CA . GLN A 1 171 ? -5.724 17.086 11.711 1.00 68.62 171 GLN A CA 1
ATOM 1438 C C . GLN A 1 171 ? -5.064 18.449 12.019 1.00 68.62 171 GLN A C 1
ATOM 1440 O O . GLN A 1 171 ? -5.052 19.340 11.162 1.00 68.62 171 GLN A O 1
ATOM 1445 N N . ASP A 1 172 ? -4.453 18.599 13.196 1.00 75.50 172 ASP A N 1
ATOM 1446 C CA . ASP A 1 172 ? -3.915 19.883 13.668 1.00 75.50 172 ASP A CA 1
ATOM 1447 C C . ASP A 1 172 ? -2.651 20.334 12.922 1.00 75.50 172 ASP A C 1
ATOM 1449 O O . ASP A 1 172 ? -2.375 21.531 12.782 1.00 75.50 172 ASP A O 1
ATOM 1453 N N . SER A 1 173 ? -1.884 19.397 12.358 1.00 84.12 173 SER A N 1
ATOM 1454 C CA . SER A 1 173 ? -0.631 19.725 11.679 1.00 84.12 173 SER A CA 1
ATOM 1455 C C . SER A 1 173 ? -0.863 20.125 10.223 1.00 84.12 173 SER A C 1
ATOM 1457 O O . SER A 1 173 ? -1.331 19.339 9.396 1.00 84.12 173 SER A O 1
ATOM 1459 N N . ARG A 1 174 ? -0.468 21.355 9.867 1.00 86.38 174 ARG A N 1
ATOM 1460 C CA . ARG A 1 174 ? -0.439 21.819 8.466 1.00 86.38 174 ARG A CA 1
ATOM 1461 C C . ARG A 1 174 ? 0.422 20.915 7.580 1.00 86.38 174 ARG A C 1
ATOM 1463 O O . ARG A 1 174 ? 0.027 20.621 6.461 1.00 86.38 174 ARG A O 1
ATOM 1470 N N . VAL A 1 175 ? 1.555 20.436 8.096 1.00 87.81 175 VAL A N 1
ATOM 1471 C CA . VAL A 1 175 ? 2.461 19.544 7.357 1.00 87.81 175 VAL A CA 1
ATOM 1472 C C . VAL A 1 175 ? 1.772 18.222 7.039 1.00 87.81 175 VAL A C 1
ATOM 1474 O O . VAL A 1 175 ? 1.825 17.769 5.899 1.00 87.81 175 VAL A O 1
ATOM 1477 N N . VAL A 1 176 ? 1.074 17.630 8.013 1.00 85.81 176 VAL A N 1
ATOM 1478 C CA . VAL A 1 176 ? 0.370 16.358 7.798 1.00 85.81 176 VAL A CA 1
ATOM 1479 C C . VAL A 1 176 ? -0.746 16.522 6.772 1.00 85.81 176 VAL A C 1
ATOM 1481 O O . VAL A 1 176 ? -0.846 15.702 5.865 1.00 85.81 176 VAL A O 1
ATOM 1484 N N . ARG A 1 177 ? -1.513 17.618 6.830 1.00 85.75 177 ARG A N 1
ATOM 1485 C CA . ARG A 1 177 ? -2.530 17.930 5.812 1.00 85.75 177 ARG A CA 1
ATOM 1486 C C . ARG A 1 177 ? -1.936 18.047 4.407 1.00 85.75 177 ARG A C 1
ATOM 1488 O O . ARG A 1 177 ? -2.483 17.463 3.476 1.00 85.75 177 ARG A O 1
ATOM 1495 N N . SER A 1 178 ? -0.809 18.742 4.252 1.00 88.94 178 SER A N 1
ATOM 1496 C CA . SER A 1 178 ? -0.135 18.876 2.952 1.00 88.94 178 SER A CA 1
ATOM 1497 C C . SER A 1 178 ? 0.396 17.541 2.423 1.00 88.94 178 SER A C 1
ATOM 1499 O O . SER A 1 178 ? 0.197 17.227 1.251 1.00 88.94 178 SER A O 1
ATOM 1501 N N . LEU A 1 179 ? 1.027 16.728 3.278 1.00 90.06 179 LEU A N 1
ATOM 1502 C CA . LEU A 1 179 ? 1.491 15.386 2.904 1.00 90.06 179 LEU A CA 1
ATOM 1503 C C . LEU A 1 179 ? 0.327 14.487 2.488 1.00 90.06 179 LEU A C 1
ATOM 1505 O O . LEU A 1 179 ? 0.437 13.724 1.533 1.00 90.06 179 LEU A O 1
ATOM 1509 N N . PHE A 1 180 ? -0.800 14.604 3.182 1.00 89.50 180 PHE A N 1
ATOM 1510 C CA . PHE A 1 180 ? -1.982 13.810 2.904 1.00 89.50 180 PHE A CA 1
ATOM 1511 C C . PHE A 1 180 ? -2.684 14.232 1.606 1.00 89.50 180 PHE A C 1
ATOM 1513 O O . PHE A 1 180 ? -3.143 13.380 0.848 1.00 89.50 180 PHE A O 1
ATOM 1520 N N . LEU A 1 181 ? -2.698 15.532 1.294 1.00 90.25 181 LEU A N 1
ATOM 1521 C CA . LEU A 1 181 ? -3.149 16.038 -0.004 1.00 90.25 181 LEU A CA 1
ATOM 1522 C C . LEU A 1 181 ? -2.274 15.499 -1.140 1.00 90.25 181 LEU A C 1
ATOM 1524 O O . LEU A 1 181 ? -2.794 15.010 -2.140 1.00 90.25 181 LEU A O 1
ATOM 1528 N N . PHE A 1 182 ? -0.951 15.523 -0.963 1.00 92.56 182 PHE A N 1
ATOM 1529 C CA . PHE A 1 182 ? -0.029 14.936 -1.933 1.00 92.56 182 PHE A CA 1
ATOM 1530 C C . PHE A 1 182 ? -0.255 13.426 -2.091 1.00 92.56 182 PHE A C 1
ATOM 1532 O O . PHE A 1 182 ? -0.300 12.920 -3.212 1.00 92.56 182 PHE A O 1
ATOM 1539 N N . PHE A 1 183 ? -0.487 12.711 -0.987 1.00 92.88 183 PHE A N 1
ATOM 1540 C CA . PHE A 1 183 ? -0.818 11.289 -1.023 1.00 92.88 183 PHE A CA 1
ATOM 1541 C C . PHE A 1 183 ? -2.119 11.017 -1.794 1.00 92.88 183 PHE A C 1
ATOM 1543 O O . PHE A 1 183 ? -2.164 10.094 -2.604 1.00 92.88 183 PHE A O 1
ATOM 1550 N N . GLY A 1 184 ? -3.134 11.870 -1.633 1.00 91.75 184 GLY A N 1
ATOM 1551 C CA . GLY A 1 184 ? -4.372 11.811 -2.411 1.00 91.75 184 GLY A CA 1
ATOM 1552 C C . GLY A 1 184 ? -4.156 11.993 -3.916 1.00 91.75 184 GLY A C 1
ATOM 1553 O O . GLY A 1 184 ? -4.763 11.270 -4.700 1.00 91.75 184 GLY A O 1
ATOM 1554 N N . ILE A 1 185 ? -3.252 12.888 -4.336 1.00 92.00 185 ILE A N 1
ATOM 1555 C CA . ILE A 1 185 ? -2.889 13.055 -5.758 1.00 92.00 185 ILE A CA 1
ATOM 1556 C C . ILE A 1 185 ? -2.242 11.775 -6.303 1.00 92.00 185 ILE A C 1
ATOM 1558 O O . ILE A 1 185 ? -2.607 11.315 -7.386 1.00 92.00 185 ILE A O 1
ATOM 1562 N N . LEU A 1 186 ? -1.319 11.172 -5.546 1.00 92.94 186 LEU A N 1
ATOM 1563 C CA . LEU A 1 186 ? -0.662 9.926 -5.952 1.00 92.94 186 LEU A CA 1
ATOM 1564 C C . LEU A 1 186 ? -1.667 8.776 -6.091 1.00 92.94 186 LEU A C 1
ATOM 1566 O O . LEU A 1 186 ? -1.685 8.073 -7.099 1.00 92.94 186 LEU A O 1
ATOM 1570 N N . VAL A 1 187 ? -2.539 8.608 -5.099 1.00 92.00 187 VAL A N 1
ATOM 1571 C CA . VAL A 1 187 ? -3.581 7.579 -5.128 1.00 92.00 187 VAL A CA 1
ATOM 1572 C C . VAL A 1 187 ? -4.606 7.867 -6.230 1.00 92.00 187 VAL A C 1
ATOM 1574 O O . VAL A 1 187 ? -5.050 6.944 -6.903 1.00 92.00 187 VAL A O 1
ATOM 1577 N N . GLY A 1 188 ? -4.951 9.126 -6.493 1.00 89.81 188 GLY A N 1
ATOM 1578 C CA . GLY A 1 188 ? -5.855 9.496 -7.584 1.00 89.81 188 GLY A CA 1
ATOM 1579 C C . GLY A 1 188 ? -5.296 9.171 -8.973 1.00 89.81 188 GLY A C 1
ATOM 1580 O O . GLY A 1 188 ? -6.046 8.804 -9.871 1.00 89.81 188 GLY A O 1
ATOM 1581 N N . ASN A 1 189 ? -3.975 9.240 -9.151 1.00 89.88 189 ASN A N 1
ATOM 1582 C CA . ASN A 1 189 ? -3.307 8.968 -10.426 1.00 89.88 189 ASN A CA 1
ATOM 1583 C C . ASN A 1 189 ? -2.782 7.519 -10.562 1.00 89.88 189 ASN A C 1
ATOM 1585 O O . ASN A 1 189 ? -1.901 7.217 -11.369 1.00 89.88 189 ASN A O 1
ATOM 1589 N N . SER A 1 190 ? -3.319 6.607 -9.753 1.00 86.81 190 SER A N 1
ATOM 1590 C CA . SER A 1 190 ? -2.851 5.225 -9.667 1.00 86.81 190 SER A CA 1
ATOM 1591 C C . SER A 1 190 ? -3.566 4.253 -10.610 1.00 86.81 190 SER A C 1
ATOM 1593 O O . SER A 1 190 ? -2.917 3.500 -11.332 1.00 86.81 190 SER A O 1
ATOM 1595 N N . HIS A 1 191 ? -4.899 4.259 -10.594 1.00 85.31 191 HIS A N 1
ATOM 1596 C CA . HIS A 1 191 ? -5.755 3.320 -11.310 1.00 85.31 191 HIS A CA 1
ATOM 1597 C C . HIS A 1 191 ? -7.126 3.958 -11.549 1.00 85.31 191 HIS A C 1
ATOM 1599 O O . HIS A 1 191 ? -7.748 4.475 -10.616 1.00 85.31 191 HIS A O 1
ATOM 1605 N N . GLU A 1 192 ? -7.620 3.905 -12.783 1.00 83.94 192 GLU A N 1
ATOM 1606 C CA . GLU A 1 192 ? -8.824 4.628 -13.209 1.00 83.94 192 GLU A CA 1
ATOM 1607 C C . GLU A 1 192 ? -10.110 4.181 -12.507 1.00 83.94 192 GLU A C 1
ATOM 1609 O O . GLU A 1 192 ? -11.051 4.961 -12.435 1.00 83.94 192 GLU A O 1
ATOM 1614 N N . ILE A 1 193 ? -10.149 2.969 -11.943 1.00 88.31 193 ILE A N 1
ATOM 1615 C CA . ILE A 1 193 ? -11.303 2.483 -11.163 1.00 88.31 193 ILE A CA 1
ATOM 1616 C C . ILE A 1 193 ? -11.185 2.882 -9.685 1.00 88.31 193 ILE A C 1
ATOM 1618 O O . ILE A 1 193 ? -12.189 3.101 -9.005 1.00 88.31 193 ILE A O 1
ATOM 1622 N N . LEU A 1 194 ? -9.958 3.014 -9.172 1.00 89.62 194 LEU A N 1
ATOM 1623 C CA . LEU A 1 194 ? -9.735 3.284 -7.753 1.00 89.62 194 LEU A CA 1
ATOM 1624 C C . LEU A 1 194 ? -10.092 4.730 -7.390 1.00 89.62 194 LEU A C 1
ATOM 1626 O O . LEU A 1 194 ? -10.698 4.971 -6.347 1.00 89.62 194 LEU A O 1
ATOM 1630 N N . ALA A 1 195 ? -9.751 5.692 -8.251 1.00 88.62 195 ALA A N 1
ATOM 1631 C CA . ALA A 1 195 ? -10.023 7.101 -7.983 1.00 88.62 195 ALA A CA 1
ATOM 1632 C C . ALA A 1 195 ? -11.533 7.413 -7.868 1.00 88.62 195 ALA A C 1
ATOM 1634 O O . ALA A 1 195 ? -11.922 7.995 -6.852 1.00 88.62 195 ALA A O 1
ATOM 1635 N N . PRO A 1 196 ? -12.415 6.980 -8.797 1.00 89.81 196 PRO A N 1
ATOM 1636 C CA . PRO A 1 196 ? -13.861 7.143 -8.643 1.00 89.81 196 PRO A CA 1
ATOM 1637 C C . PRO A 1 196 ? -14.414 6.476 -7.382 1.00 89.81 196 PRO A C 1
ATOM 1639 O O . PRO A 1 196 ? -15.272 7.058 -6.719 1.00 89.81 196 PRO A O 1
ATOM 1642 N N . PHE A 1 197 ? -13.911 5.291 -7.016 1.00 92.12 197 PHE A N 1
ATOM 1643 C CA . PHE A 1 197 ? -14.308 4.615 -5.779 1.00 92.12 197 PHE A CA 1
ATOM 1644 C C . PHE A 1 197 ? -13.971 5.458 -4.542 1.00 92.12 197 PHE A C 1
ATOM 1646 O O . PHE A 1 197 ? -14.837 5.688 -3.699 1.00 92.12 197 PHE A O 1
ATOM 1653 N N . ILE A 1 198 ? -12.742 5.974 -4.458 1.00 92.38 198 ILE A N 1
ATOM 1654 C CA . ILE A 1 198 ? -12.300 6.821 -3.344 1.00 92.38 198 ILE A CA 1
ATOM 1655 C C . ILE A 1 198 ? -13.126 8.104 -3.276 1.00 92.38 198 ILE A C 1
ATOM 1657 O O . ILE A 1 198 ? -13.609 8.452 -2.203 1.00 92.38 198 ILE A O 1
ATOM 1661 N N . VAL A 1 199 ? -13.334 8.788 -4.404 1.00 91.19 199 VAL A N 1
ATOM 1662 C CA . VAL A 1 199 ? -14.151 10.012 -4.450 1.00 91.19 199 VAL A CA 1
ATOM 1663 C C . VAL A 1 199 ? -15.584 9.728 -3.997 1.00 91.19 199 VAL A C 1
ATOM 1665 O O . VAL A 1 199 ? -16.119 10.467 -3.173 1.00 91.19 199 VAL A O 1
ATOM 1668 N N . SER A 1 200 ? -16.181 8.630 -4.465 1.00 91.69 200 SER A N 1
ATOM 1669 C CA . SER A 1 200 ? -17.536 8.221 -4.073 1.00 91.69 200 SER A CA 1
ATOM 1670 C C . SER A 1 200 ? -17.625 7.903 -2.579 1.00 91.69 200 SER A C 1
ATOM 1672 O O . SER A 1 200 ? -18.560 8.336 -1.906 1.00 91.69 200 SER A O 1
ATOM 1674 N N . PHE A 1 201 ? -16.628 7.202 -2.032 1.00 91.88 201 PHE A N 1
ATOM 1675 C CA . PHE A 1 201 ? -16.547 6.918 -0.602 1.00 91.88 201 PHE A CA 1
ATOM 1676 C C . PHE A 1 201 ? -16.409 8.204 0.225 1.00 91.88 201 PHE A C 1
ATOM 1678 O O . PHE A 1 201 ? -17.130 8.385 1.202 1.00 91.88 201 PHE A O 1
ATOM 1685 N N . LEU A 1 202 ? -15.530 9.128 -0.171 1.00 90.81 202 LEU A N 1
ATOM 1686 C CA . LEU A 1 202 ? -15.364 10.409 0.524 1.00 90.81 202 LEU A CA 1
ATOM 1687 C C . LEU A 1 202 ? -16.629 11.269 0.464 1.00 90.81 202 LEU A C 1
ATOM 1689 O O . LEU A 1 202 ? -16.982 11.903 1.458 1.00 90.81 202 LEU A O 1
ATOM 1693 N N . PHE A 1 203 ? -17.333 11.262 -0.668 1.00 90.38 203 PHE A N 1
ATOM 1694 C CA . PHE A 1 203 ? -18.617 11.944 -0.805 1.00 90.38 203 PHE A CA 1
ATOM 1695 C C . PHE A 1 203 ? -19.676 11.346 0.132 1.00 90.38 203 PHE A C 1
ATOM 1697 O O . PHE A 1 203 ? -20.374 12.082 0.829 1.00 90.38 203 PHE A O 1
ATOM 1704 N N . PHE A 1 204 ? -19.735 10.016 0.239 1.00 90.38 204 PHE A N 1
ATOM 1705 C CA . PHE A 1 204 ? -20.589 9.338 1.216 1.00 90.38 204 PHE A CA 1
ATOM 1706 C C . PHE A 1 204 ? -20.238 9.720 2.665 1.00 90.38 204 PHE A C 1
ATOM 1708 O O . PHE A 1 204 ? -21.134 10.027 3.454 1.00 90.38 204 PHE A O 1
ATOM 1715 N N . VAL A 1 205 ? -18.946 9.767 3.010 1.00 87.94 205 VAL A N 1
ATOM 1716 C CA . VAL A 1 205 ? -18.476 10.221 4.332 1.00 87.94 205 VAL A CA 1
ATOM 1717 C C . VAL A 1 205 ? -18.909 11.657 4.612 1.00 87.94 205 VAL A C 1
ATOM 1719 O O . VAL A 1 205 ? -19.357 11.951 5.718 1.00 87.94 205 VAL A O 1
ATOM 1722 N N . PHE A 1 206 ? -18.806 12.544 3.622 1.00 86.81 206 PHE A N 1
ATOM 1723 C CA . PHE A 1 206 ? -19.222 13.938 3.746 1.00 86.81 206 PHE A CA 1
ATOM 1724 C C . PHE A 1 206 ? -20.721 14.063 4.058 1.00 86.81 206 PHE A C 1
ATOM 1726 O O . PHE A 1 206 ? -21.081 14.730 5.029 1.00 86.81 206 PHE A O 1
ATOM 1733 N N . ILE A 1 207 ? -21.577 13.350 3.315 1.00 87.75 207 ILE A N 1
ATOM 1734 C CA . ILE A 1 207 ? -23.030 13.328 3.559 1.00 87.75 207 ILE A CA 1
ATOM 1735 C C . ILE A 1 207 ? -23.341 12.811 4.968 1.00 87.75 207 ILE A C 1
ATOM 1737 O O . ILE A 1 207 ? -24.099 13.438 5.709 1.00 87.75 207 ILE A O 1
ATOM 1741 N N . LYS A 1 208 ? -22.743 11.680 5.365 1.00 84.81 208 LYS A N 1
ATOM 1742 C CA . LYS A 1 208 ? -22.994 11.081 6.685 1.00 84.81 208 LYS A CA 1
ATOM 1743 C C . LYS A 1 208 ? -22.513 11.964 7.826 1.00 84.81 208 LYS A C 1
ATOM 1745 O O . LYS A 1 208 ? -23.178 12.050 8.854 1.00 84.81 208 LYS A O 1
ATOM 1750 N N . LYS A 1 209 ? -21.388 12.653 7.638 1.00 79.19 209 LYS A N 1
ATOM 1751 C CA . LYS A 1 209 ? -20.889 13.624 8.607 1.00 79.19 209 LYS A CA 1
ATOM 1752 C C . LYS A 1 209 ? -21.901 14.755 8.802 1.00 79.19 209 LYS A C 1
ATOM 1754 O O . LYS A 1 209 ? -22.236 15.041 9.946 1.00 79.19 209 LYS A O 1
ATOM 1759 N N . GLU A 1 210 ? -22.420 15.361 7.731 1.00 75.81 210 GLU A N 1
ATOM 1760 C CA . GLU A 1 210 ? -23.454 16.403 7.853 1.00 75.81 210 GLU A CA 1
ATOM 1761 C C . GLU A 1 210 ? -24.695 15.919 8.611 1.00 75.81 210 GLU A C 1
ATOM 1763 O O . GLU A 1 210 ? -25.214 16.646 9.457 1.00 75.81 210 GLU A O 1
ATOM 1768 N N . GLU A 1 211 ? -25.154 14.696 8.342 1.00 75.19 211 GLU A N 1
ATOM 1769 C CA . GLU A 1 211 ? -26.296 14.093 9.034 1.00 75.19 211 GLU A CA 1
ATOM 1770 C C . GLU A 1 211 ? -26.041 13.968 10.547 1.00 75.19 211 GLU A C 1
ATOM 1772 O O . GLU A 1 211 ? -26.879 14.387 11.345 1.00 75.19 211 GLU A O 1
ATOM 1777 N N . ILE A 1 212 ? -24.854 13.491 10.948 1.00 72.88 212 ILE A N 1
ATOM 1778 C CA . ILE A 1 212 ? -24.449 13.385 12.361 1.00 72.88 212 ILE A CA 1
ATOM 1779 C C . ILE A 1 212 ? -24.443 14.762 13.042 1.00 72.88 212 ILE A C 1
ATOM 1781 O O . ILE A 1 212 ? -24.982 14.895 14.140 1.00 72.88 212 ILE A O 1
ATOM 1785 N N . TYR A 1 213 ? -23.888 15.799 12.399 1.00 69.88 213 TYR A N 1
ATOM 1786 C CA . TYR A 1 213 ? -23.895 17.158 12.964 1.00 69.88 213 TYR A CA 1
ATOM 1787 C C . TYR A 1 213 ? -25.305 17.743 13.064 1.00 69.88 213 TYR A C 1
ATOM 1789 O O . TYR A 1 213 ? -25.606 18.412 14.050 1.00 69.88 213 TYR A O 1
ATOM 1797 N N . ARG A 1 214 ? -26.182 17.492 12.082 1.00 67.19 214 ARG A N 1
ATOM 1798 C CA . ARG A 1 214 ? -27.579 17.955 12.133 1.00 67.19 214 ARG A CA 1
ATOM 1799 C C . ARG A 1 214 ? -28.348 17.296 13.275 1.00 67.19 214 ARG A C 1
ATOM 1801 O O . ARG A 1 214 ? -29.030 18.000 14.010 1.00 67.19 214 ARG A O 1
ATOM 1808 N N . VAL A 1 215 ? -28.220 15.980 13.451 1.00 68.75 215 VAL A N 1
ATOM 1809 C CA . VAL A 1 215 ? -28.866 15.262 14.564 1.00 68.75 215 VAL A CA 1
ATOM 1810 C C . VAL A 1 215 ? -28.302 15.721 15.911 1.00 68.75 215 VAL A C 1
ATOM 1812 O O . VAL A 1 215 ? -29.078 15.969 16.829 1.00 68.75 215 VAL A O 1
ATOM 1815 N N . GLY A 1 216 ? -26.982 15.907 16.021 1.00 67.75 216 GLY A N 1
ATOM 1816 C CA . GLY A 1 216 ? -26.349 16.460 17.223 1.00 67.75 216 GLY A CA 1
ATOM 1817 C C . GLY A 1 216 ? -26.871 17.855 17.576 1.00 67.75 216 GLY A C 1
ATOM 1818 O O . GLY A 1 216 ? -27.283 18.078 18.706 1.00 67.75 216 GLY A O 1
ATOM 1819 N N . LEU A 1 217 ? -26.970 18.759 16.593 1.00 58.28 217 LEU A N 1
ATOM 1820 C CA . LEU A 1 217 ? -27.554 20.092 16.786 1.00 58.28 217 LEU A CA 1
ATOM 1821 C C . LEU A 1 217 ? -29.020 20.037 17.232 1.00 58.28 217 LEU A C 1
ATOM 1823 O O . LEU A 1 217 ? -29.411 20.821 18.086 1.00 58.28 217 LEU A O 1
ATOM 1827 N N . VAL A 1 218 ? -29.836 19.127 16.693 1.00 66.50 218 VAL A N 1
ATOM 1828 C CA . VAL A 1 218 ? -31.234 18.963 17.138 1.00 66.50 218 VAL A CA 1
ATOM 1829 C C . VAL A 1 218 ? -31.305 18.489 18.595 1.00 66.50 218 VAL A C 1
ATOM 1831 O O . VAL A 1 218 ? -32.162 18.950 19.343 1.00 66.50 218 VAL A O 1
ATOM 1834 N N . LEU A 1 219 ? -30.395 17.609 19.020 1.00 64.88 219 LEU A N 1
ATOM 1835 C CA . LEU A 1 219 ? -30.319 17.152 20.411 1.00 64.88 219 LEU A CA 1
ATOM 1836 C C . LEU A 1 219 ? -29.788 18.241 21.361 1.00 64.88 219 LEU A C 1
ATOM 1838 O O . LEU A 1 219 ? -30.298 18.362 22.472 1.00 64.88 219 LEU A O 1
ATOM 1842 N N . ASP A 1 220 ? -28.823 19.052 20.919 1.00 62.19 220 ASP A N 1
ATOM 1843 C CA . ASP A 1 220 ? -28.206 20.118 21.724 1.00 62.19 220 ASP A CA 1
ATOM 1844 C C . ASP A 1 220 ? -29.073 21.390 21.813 1.00 62.19 220 ASP A C 1
ATOM 1846 O O . ASP A 1 220 ? -29.045 22.085 22.830 1.00 62.19 220 ASP A O 1
ATOM 1850 N N . PHE A 1 221 ? -29.856 21.702 20.771 1.00 61.38 221 PHE A N 1
ATOM 1851 C CA . PHE A 1 221 ? -30.723 22.889 20.706 1.00 61.38 221 PHE A CA 1
ATOM 1852 C C . PHE A 1 221 ? -32.208 22.613 21.005 1.00 61.38 221 PHE A C 1
ATOM 1854 O O . PHE A 1 221 ? -33.003 23.553 21.015 1.00 61.38 221 PHE A O 1
ATOM 1861 N N . GLY A 1 222 ? -32.567 21.371 21.345 1.00 53.84 222 GLY A N 1
ATOM 1862 C CA . GLY A 1 222 ? -33.781 21.057 22.096 1.00 53.84 222 GLY A CA 1
ATOM 1863 C C . GLY A 1 222 ? -34.894 20.346 21.327 1.00 53.84 222 GLY A C 1
ATOM 1864 O O . GLY A 1 222 ? -35.368 20.807 20.291 1.00 53.84 222 GLY A O 1
ATOM 1865 N N . VAL A 1 223 ? -35.395 19.275 21.950 1.00 47.25 223 VAL A N 1
ATOM 1866 C CA . VAL A 1 223 ? -36.828 18.954 22.002 1.00 47.25 223 VAL A CA 1
ATOM 1867 C C . VAL A 1 223 ? -37.151 18.518 23.441 1.00 47.25 223 VAL A C 1
ATOM 1869 O O . VAL A 1 223 ? -37.075 17.338 23.778 1.00 47.25 223 VAL A O 1
ATOM 1872 N N . PHE A 1 224 ? -37.457 19.501 24.289 1.00 45.94 224 PHE A N 1
ATOM 1873 C CA . PHE A 1 224 ? -38.423 19.412 25.390 1.00 45.94 224 PHE A CA 1
ATOM 1874 C C . PHE A 1 224 ? -39.457 20.511 25.155 1.00 45.94 224 PHE A C 1
ATOM 1876 O O . PHE A 1 224 ? -39.033 21.605 24.712 1.00 45.94 224 PHE A O 1
#

pLDDT: mean 85.55, std 11.53, range [45.94, 98.44]